Protein AF-M7ZHS2-F1 (afdb_monomer)

Structure (mmCIF, N/CA/C/O backbone):
data_AF-M7ZHS2-F1
#
_entry.id   AF-M7ZHS2-F1
#
loop_
_atom_site.group_PDB
_atom_site.id
_atom_site.type_symbol
_atom_site.label_atom_id
_atom_site.label_alt_id
_atom_site.label_comp_id
_atom_site.label_asym_id
_atom_site.label_entity_id
_atom_site.label_seq_id
_atom_site.pdbx_PDB_ins_code
_atom_site.Cartn_x
_atom_site.Cartn_y
_atom_site.Cartn_z
_atom_site.occupancy
_atom_site.B_iso_or_equiv
_atom_site.auth_seq_id
_atom_site.auth_comp_id
_atom_site.auth_asym_id
_atom_site.auth_atom_id
_atom_site.pdbx_PDB_model_num
ATOM 1 N N . MET A 1 1 ? -23.153 14.437 61.550 1.00 41.97 1 MET A N 1
ATOM 2 C CA . MET A 1 1 ? -24.072 13.870 60.539 1.00 41.97 1 MET A CA 1
ATOM 3 C C . MET A 1 1 ? -24.089 14.802 59.340 1.00 41.97 1 MET A C 1
ATOM 5 O O . MET A 1 1 ? -24.792 15.799 59.375 1.00 41.97 1 MET A O 1
ATOM 9 N N . ALA A 1 2 ? -23.262 14.530 58.331 1.00 44.75 2 ALA A N 1
ATOM 10 C CA . ALA A 1 2 ? -23.310 15.234 57.054 1.00 44.75 2 ALA A CA 1
ATOM 11 C C . ALA A 1 2 ? -24.013 14.310 56.058 1.00 44.75 2 ALA A C 1
ATOM 13 O O . ALA A 1 2 ? -23.435 13.340 55.575 1.00 44.75 2 ALA A O 1
ATOM 14 N N . LEU A 1 3 ? -25.300 14.569 55.851 1.00 58.78 3 LEU A N 1
ATOM 15 C CA . LEU A 1 3 ? -26.126 13.882 54.871 1.00 58.78 3 LEU A CA 1
ATOM 16 C C . LEU A 1 3 ? -25.888 14.545 53.513 1.00 58.78 3 LEU A C 1
ATOM 18 O O . LEU A 1 3 ? -26.498 15.565 53.206 1.00 58.78 3 LEU A O 1
ATOM 22 N N . MET A 1 4 ? -24.991 13.979 52.709 1.00 54.47 4 MET A N 1
ATOM 23 C CA . MET A 1 4 ? -24.910 14.287 51.280 1.00 54.47 4 MET A CA 1
ATOM 24 C C . MET A 1 4 ? -25.796 13.292 50.537 1.00 54.47 4 MET A C 1
ATOM 26 O O . MET A 1 4 ? -25.330 12.285 50.013 1.00 54.47 4 MET A O 1
ATOM 30 N N . TYR A 1 5 ? -27.098 13.574 50.533 1.00 53.34 5 TYR A N 1
ATOM 31 C CA . TYR A 1 5 ? -28.017 12.941 49.600 1.00 53.34 5 TYR A CA 1
ATOM 32 C C . TYR A 1 5 ? -27.801 13.550 48.217 1.00 53.34 5 TYR A C 1
ATOM 34 O O . TYR A 1 5 ? -28.136 14.709 47.975 1.00 53.34 5 TYR A O 1
ATOM 42 N N . ARG A 1 6 ? -27.294 12.737 47.295 1.00 53.75 6 ARG A N 1
ATOM 43 C CA . ARG A 1 6 ? -27.659 12.837 45.886 1.00 53.75 6 ARG A CA 1
ATOM 44 C C . ARG A 1 6 ? -28.298 11.494 45.527 1.00 53.75 6 ARG A C 1
ATOM 46 O O . ARG A 1 6 ? -27.645 10.470 45.652 1.00 53.75 6 ARG A O 1
ATOM 53 N N . GLU A 1 7 ? -29.581 11.547 45.168 1.00 49.72 7 GLU A N 1
ATOM 54 C CA . GLU A 1 7 ? -30.390 10.460 44.583 1.00 49.72 7 GLU A CA 1
ATOM 55 C C . GLU A 1 7 ? -30.805 9.294 45.507 1.00 49.72 7 GLU A C 1
ATOM 57 O O . GLU A 1 7 ? -30.263 8.201 45.477 1.00 49.72 7 GLU A O 1
ATOM 62 N N . GLY A 1 8 ? -31.847 9.531 46.310 1.00 58.28 8 GLY A N 1
ATOM 63 C CA . GLY A 1 8 ? -33.123 8.794 46.211 1.00 58.28 8 GLY A CA 1
ATOM 64 C C . GLY A 1 8 ? -33.235 7.274 46.424 1.00 58.28 8 GLY A C 1
ATOM 65 O O . GLY A 1 8 ? -34.367 6.809 46.477 1.00 58.28 8 GLY A O 1
ATOM 66 N N . GLU A 1 9 ? -32.167 6.496 46.590 1.00 58.84 9 GLU A N 1
ATOM 67 C CA . GLU A 1 9 ? -32.242 5.057 46.890 1.00 58.84 9 GLU A CA 1
ATOM 68 C C . GLU A 1 9 ? -31.211 4.697 47.964 1.00 58.84 9 GLU A C 1
ATOM 70 O O . GLU A 1 9 ? -30.005 4.791 47.746 1.00 58.84 9 GLU A O 1
ATOM 75 N N . ILE A 1 10 ? -31.666 4.256 49.143 1.00 63.38 10 ILE A N 1
ATOM 76 C CA . ILE A 1 10 ? -30.775 3.647 50.140 1.00 63.38 10 ILE A CA 1
ATOM 77 C C . ILE A 1 10 ? -30.418 2.249 49.620 1.00 63.38 10 ILE A C 1
ATOM 79 O O . ILE A 1 10 ? -31.017 1.243 49.999 1.00 63.38 10 ILE A O 1
ATOM 83 N N . LEU A 1 11 ? -29.475 2.191 48.683 1.00 66.00 11 LEU A N 1
ATOM 84 C CA . LEU A 1 11 ? -28.890 0.946 48.211 1.00 66.00 11 LEU A CA 1
ATOM 85 C C . LEU A 1 11 ? -28.063 0.345 49.344 1.00 66.00 11 LEU A C 1
ATOM 87 O O . LEU A 1 11 ? -27.180 0.987 49.912 1.00 66.00 11 LEU A O 1
ATOM 91 N N . THR A 1 12 ? -28.350 -0.910 49.677 1.00 85.50 12 THR A N 1
ATOM 92 C CA . THR A 1 12 ? -27.491 -1.683 50.573 1.00 85.50 12 THR A CA 1
ATOM 93 C C . THR A 1 12 ? -26.101 -1.784 49.944 1.00 85.50 12 THR A C 1
ATOM 95 O O . THR A 1 12 ? -25.991 -1.948 48.730 1.00 85.50 12 THR A O 1
ATOM 98 N N . ASP A 1 13 ? -25.045 -1.749 50.753 1.00 87.75 13 ASP A N 1
ATOM 99 C CA . ASP A 1 13 ? -23.647 -1.805 50.292 1.00 87.75 13 ASP A CA 1
ATOM 100 C C . ASP A 1 13 ? -23.388 -2.961 49.294 1.00 87.75 13 ASP A C 1
ATOM 102 O O . ASP A 1 13 ? -22.771 -2.797 48.243 1.00 87.75 13 ASP A O 1
ATOM 106 N N . ALA A 1 14 ? -24.018 -4.116 49.534 1.00 89.12 14 ALA A N 1
ATOM 107 C CA . ALA A 1 14 ? -23.978 -5.273 48.639 1.00 89.12 14 ALA A CA 1
ATOM 108 C C . ALA A 1 14 ? -24.590 -5.028 47.241 1.00 89.12 14 ALA A C 1
ATOM 110 O O . ALA A 1 14 ? -24.145 -5.623 46.258 1.00 89.12 14 ALA A O 1
ATOM 111 N N . ALA A 1 15 ? -25.624 -4.194 47.130 1.00 88.75 15 ALA A N 1
ATOM 112 C CA . ALA A 1 15 ? -26.253 -3.852 45.856 1.00 88.75 15 ALA A CA 1
ATOM 113 C C . ALA A 1 15 ? -25.391 -2.866 45.054 1.00 88.75 15 ALA A C 1
ATOM 115 O O . ALA A 1 15 ? -25.256 -3.022 43.839 1.00 88.75 15 ALA A O 1
ATOM 116 N N . LEU A 1 16 ? -24.738 -1.922 45.739 1.00 91.50 16 LEU A N 1
ATOM 117 C CA . LEU A 1 16 ? -23.768 -1.016 45.126 1.00 91.50 16 LEU A CA 1
ATOM 118 C C . LEU A 1 16 ? -22.559 -1.787 44.574 1.00 91.50 16 LEU A C 1
ATOM 120 O O . LEU A 1 16 ? -22.209 -1.629 43.406 1.00 91.50 16 LEU A O 1
ATOM 124 N N . LEU A 1 17 ? -21.996 -2.699 45.371 1.00 93.19 17 LEU A N 1
ATOM 125 C CA . LEU A 1 17 ? -20.907 -3.590 44.955 1.00 93.19 17 LEU A CA 1
ATOM 126 C C . LEU A 1 17 ? -21.275 -4.432 43.726 1.00 93.19 17 LEU A C 1
ATOM 128 O O . LEU A 1 17 ? -20.475 -4.567 42.800 1.00 93.19 17 LEU A O 1
ATOM 132 N N . LYS A 1 18 ? -22.497 -4.982 43.679 1.00 93.62 18 LYS A N 1
ATOM 133 C CA . LYS A 1 18 ? -22.985 -5.733 42.510 1.00 93.62 18 LYS A CA 1
ATOM 134 C C . LYS A 1 18 ? -23.070 -4.859 41.261 1.00 93.62 18 LYS A C 1
ATOM 136 O O . LYS A 1 18 ? -22.643 -5.300 40.197 1.00 93.62 18 LYS A O 1
ATOM 141 N N . ARG A 1 19 ? -23.585 -3.633 41.389 1.00 93.69 19 ARG A N 1
ATOM 142 C CA . ARG A 1 19 ? -23.680 -2.675 40.279 1.00 93.69 19 ARG A CA 1
ATOM 143 C C . ARG A 1 19 ?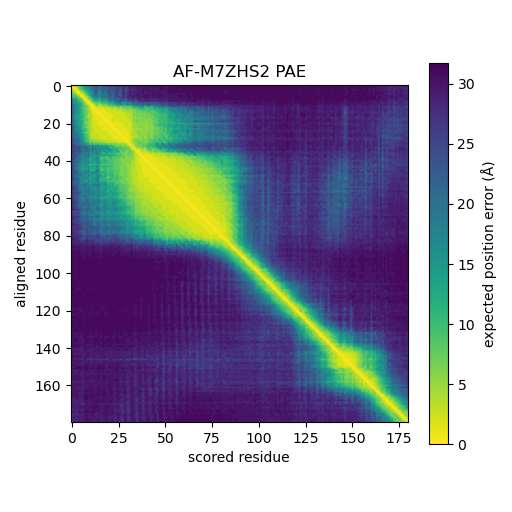 -22.301 -2.317 39.730 1.00 93.69 19 ARG A C 1
ATOM 145 O O . ARG A 1 19 ? -22.089 -2.424 38.529 1.00 93.69 19 ARG A O 1
ATOM 152 N N . GLN A 1 20 ? -21.358 -1.979 40.606 1.00 96.19 20 GLN A N 1
ATOM 153 C CA . GLN A 1 20 ? -19.987 -1.647 40.209 1.00 96.19 20 GLN A CA 1
ATOM 154 C C . GLN A 1 20 ? -19.282 -2.826 39.537 1.00 96.19 20 GLN A C 1
ATOM 156 O O . GLN A 1 20 ? -18.580 -2.649 38.547 1.00 96.19 20 GLN A O 1
ATOM 161 N N . LYS A 1 21 ? -19.489 -4.051 40.034 1.00 95.75 21 LYS A N 1
ATOM 162 C CA . LYS A 1 21 ? -18.894 -5.247 39.430 1.00 95.75 21 LYS A CA 1
ATOM 163 C C . LYS A 1 21 ? -19.383 -5.467 37.995 1.00 95.75 21 LYS A C 1
ATOM 165 O O . LYS A 1 21 ? -18.569 -5.787 37.134 1.00 95.75 21 LYS A O 1
ATOM 170 N N . LEU A 1 22 ? -20.679 -5.265 37.747 1.00 95.75 22 LEU A N 1
ATOM 171 C CA . LEU A 1 22 ? -21.261 -5.352 36.405 1.00 95.75 22 LEU A CA 1
ATOM 172 C C . LEU A 1 22 ? -20.733 -4.250 35.481 1.00 95.75 22 LEU A C 1
ATOM 174 O O . LEU A 1 22 ? -20.385 -4.530 34.340 1.00 95.75 22 LEU A O 1
ATOM 178 N N . GLU A 1 23 ? -20.613 -3.022 35.980 1.00 95.81 23 GLU A N 1
ATOM 179 C CA . GLU A 1 23 ? -20.059 -1.899 35.217 1.00 95.81 23 GLU A CA 1
ATOM 180 C C . GLU A 1 23 ? -18.592 -2.141 34.830 1.00 95.81 23 GLU A C 1
ATOM 182 O O . GLU A 1 23 ? -18.212 -1.959 33.675 1.00 95.81 23 GLU A O 1
ATOM 187 N N . ILE A 1 24 ? -17.772 -2.647 35.756 1.00 95.88 24 ILE A N 1
ATOM 188 C CA . ILE A 1 24 ? -16.378 -3.024 35.479 1.00 95.88 24 ILE A CA 1
ATOM 189 C C . ILE A 1 24 ? -16.308 -4.131 34.419 1.00 95.88 24 ILE A C 1
ATOM 191 O O . ILE A 1 24 ? -15.451 -4.087 33.536 1.00 95.88 24 ILE A O 1
ATOM 195 N N . GLU A 1 25 ? -17.185 -5.131 34.491 1.00 94.81 25 GLU A N 1
ATOM 196 C CA . GLU A 1 25 ? -17.240 -6.217 33.509 1.00 94.81 25 GLU A CA 1
ATOM 197 C C . GLU A 1 25 ? -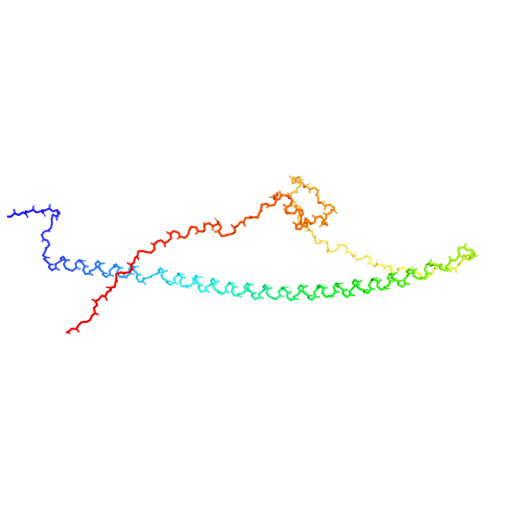17.659 -5.714 32.118 1.00 94.81 25 GLU A C 1
ATOM 199 O O . GLU A 1 25 ? -17.040 -6.075 31.115 1.00 94.81 25 GLU A O 1
ATOM 204 N N . GLU A 1 26 ? -18.643 -4.816 32.046 1.00 93.12 26 GLU A N 1
ATOM 205 C CA . GLU A 1 26 ? -19.075 -4.182 30.800 1.00 93.12 26 GLU A CA 1
ATOM 206 C C . GLU A 1 26 ? -17.960 -3.330 30.177 1.00 93.12 26 GLU A C 1
ATOM 208 O O . GLU A 1 26 ? -17.700 -3.425 28.975 1.00 93.12 26 GLU A O 1
ATOM 213 N N . LEU A 1 27 ? -17.263 -2.529 30.987 1.00 92.56 27 LEU A N 1
ATOM 214 C CA . LEU A 1 27 ? -16.141 -1.706 30.534 1.00 92.56 27 LEU A CA 1
ATOM 215 C C . LEU A 1 27 ? -14.976 -2.564 30.035 1.00 92.56 27 LEU A C 1
ATOM 217 O O . LEU A 1 27 ? -14.410 -2.268 28.984 1.00 92.56 27 LEU A O 1
ATOM 221 N N . ARG A 1 28 ? -14.660 -3.670 30.720 1.00 88.75 28 ARG A N 1
ATOM 222 C CA . ARG A 1 28 ? -13.662 -4.646 30.247 1.00 88.75 28 ARG A CA 1
ATOM 223 C C . ARG A 1 28 ? -14.059 -5.246 28.903 1.00 88.75 28 ARG A C 1
ATOM 225 O O . ARG A 1 28 ? -13.228 -5.312 28.001 1.00 88.75 28 ARG A O 1
ATOM 232 N N . LYS A 1 29 ? -15.333 -5.609 28.729 1.00 86.19 29 LYS A N 1
ATOM 233 C CA . LYS A 1 29 ? -15.852 -6.131 27.457 1.00 86.19 29 LYS A CA 1
ATOM 234 C C . LYS A 1 29 ? -15.757 -5.100 26.328 1.00 86.19 29 LYS A C 1
ATOM 236 O O . LYS A 1 29 ? -15.385 -5.457 25.213 1.00 86.19 29 LYS A O 1
ATOM 241 N N . LYS A 1 30 ? -16.058 -3.828 26.608 1.00 85.12 30 LYS A N 1
ATOM 242 C CA . LYS A 1 30 ? -15.914 -2.717 25.650 1.00 85.12 30 LYS A CA 1
ATOM 243 C C . LYS A 1 30 ? -14.455 -2.480 25.258 1.00 85.12 30 LYS A C 1
ATOM 245 O O . LYS A 1 30 ? -14.185 -2.236 24.088 1.00 85.12 30 LYS A O 1
ATOM 250 N N . LEU A 1 31 ? -13.529 -2.597 26.209 1.00 81.19 31 LEU A N 1
ATOM 251 C CA . LEU A 1 31 ? -12.097 -2.416 25.970 1.00 81.19 31 LE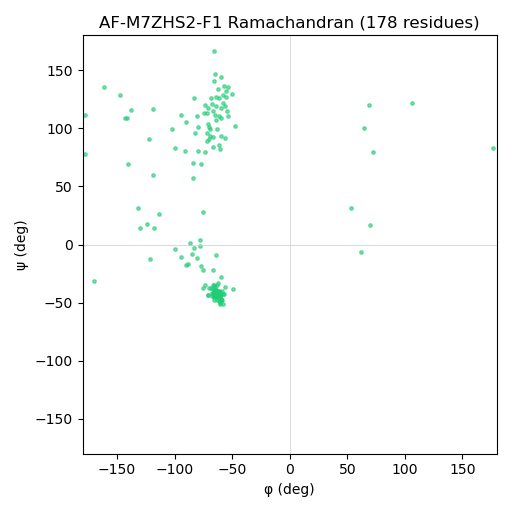U A CA 1
ATOM 252 C C . LEU A 1 31 ? -11.494 -3.558 25.137 1.00 81.19 31 LEU A C 1
ATOM 254 O O . LEU A 1 31 ? -10.641 -3.322 24.290 1.00 81.19 31 LEU A O 1
ATOM 258 N N . GLN A 1 32 ? -11.951 -4.791 25.355 1.00 76.44 32 GLN A N 1
ATOM 259 C CA . GLN A 1 32 ? -11.360 -5.986 24.748 1.00 76.44 32 GLN A CA 1
ATOM 260 C C . GLN A 1 32 ? -11.948 -6.344 23.365 1.00 76.44 32 GLN A C 1
ATOM 262 O O . GLN A 1 32 ? -11.368 -7.146 22.643 1.00 76.44 32 GLN A O 1
ATOM 267 N N . GLY A 1 33 ? -13.116 -5.808 22.992 1.00 64.44 33 GLY A N 1
ATOM 268 C CA . GLY A 1 33 ? -14.052 -6.575 22.160 1.00 64.44 33 GLY A CA 1
ATOM 269 C C . GLY A 1 33 ? -14.135 -6.333 20.650 1.00 64.44 33 GLY A C 1
ATOM 270 O O . GLY A 1 33 ? -14.940 -7.015 20.029 1.00 64.44 33 GLY A O 1
ATOM 271 N N . SER A 1 34 ? -13.438 -5.380 20.022 1.00 64.62 34 SER A N 1
ATOM 272 C CA . SER A 1 34 ? -13.619 -5.186 18.556 1.00 64.62 34 SER A CA 1
ATOM 273 C C . SER A 1 34 ? -12.628 -4.254 17.869 1.00 64.62 34 SER A C 1
ATOM 275 O O . SER A 1 34 ? -12.322 -4.442 16.695 1.00 64.62 34 SER A O 1
ATOM 277 N N . HIS A 1 35 ? -12.124 -3.239 18.570 1.00 65.31 35 HIS A N 1
ATOM 278 C CA . HIS A 1 35 ? -11.308 -2.213 17.924 1.00 65.31 35 HIS A CA 1
ATOM 279 C C . HIS A 1 35 ? -9.893 -2.702 17.563 1.00 65.31 35 HIS A C 1
ATOM 281 O O . HIS A 1 35 ? -9.380 -2.336 16.508 1.00 65.31 35 HIS A O 1
ATOM 287 N N . SER A 1 36 ? -9.298 -3.571 18.392 1.00 77.00 36 SER A N 1
ATOM 288 C CA . SER A 1 36 ? -7.940 -4.098 18.168 1.00 77.00 36 SER A CA 1
ATOM 289 C C . SER A 1 36 ? -7.859 -5.006 16.942 1.00 77.00 36 SER A C 1
ATOM 291 O O . SER A 1 36 ? -6.973 -4.840 16.115 1.00 77.00 36 SER A O 1
ATOM 293 N N . GLU A 1 37 ? -8.822 -5.913 16.765 1.00 84.31 37 GLU A N 1
ATOM 294 C CA . GLU A 1 37 ? -8.784 -6.907 15.683 1.00 84.31 37 GLU A CA 1
ATOM 295 C C . GLU A 1 37 ? -8.931 -6.270 14.293 1.00 84.31 37 GLU A C 1
ATOM 297 O O . GLU A 1 37 ? -8.210 -6.619 13.359 1.00 84.31 37 GLU A O 1
ATOM 302 N N . VAL A 1 38 ? -9.829 -5.288 14.154 1.00 87.25 38 VAL A N 1
ATOM 303 C CA . VAL A 1 38 ? -10.005 -4.548 12.894 1.00 87.25 38 VAL A CA 1
ATOM 304 C C . VAL A 1 38 ? -8.744 -3.750 12.557 1.00 87.25 38 VAL A C 1
ATOM 306 O O . VAL A 1 38 ? -8.321 -3.720 11.400 1.00 87.25 38 VAL A O 1
ATOM 309 N N . LEU A 1 39 ? -8.128 -3.124 13.563 1.00 89.44 39 LEU A N 1
ATOM 310 C CA . LEU A 1 39 ? -6.886 -2.379 13.390 1.00 89.44 39 LEU A CA 1
ATOM 311 C C . LEU A 1 39 ? -5.724 -3.309 13.007 1.00 89.44 39 LEU A C 1
ATOM 313 O O . LEU A 1 39 ? -4.994 -3.013 12.065 1.00 89.44 39 LEU A O 1
ATOM 317 N N . GLU A 1 40 ? -5.583 -4.454 13.670 1.00 92.06 40 GLU A N 1
ATOM 318 C CA . GLU A 1 40 ? -4.568 -5.465 13.353 1.00 92.06 40 GLU A CA 1
ATOM 319 C C . GLU A 1 40 ? -4.733 -6.016 11.932 1.00 92.06 40 GLU A C 1
ATOM 321 O O . GLU A 1 40 ? -3.751 -6.113 11.192 1.00 92.06 40 GLU A O 1
ATOM 326 N N . GLN A 1 41 ? -5.966 -6.304 11.501 1.00 96.25 41 GLN A N 1
ATOM 327 C CA . GLN A 1 41 ? -6.238 -6.703 10.117 1.00 96.25 41 GLN A CA 1
ATOM 328 C C . GLN A 1 41 ? -5.852 -5.614 9.114 1.00 96.25 41 GLN A C 1
ATOM 330 O O . GLN A 1 41 ? -5.284 -5.925 8.065 1.00 96.25 41 GLN A O 1
ATOM 335 N N . LEU A 1 42 ? -6.130 -4.345 9.418 1.00 96.50 42 LEU A N 1
ATOM 336 C CA . LEU A 1 42 ? -5.775 -3.230 8.543 1.00 96.50 42 LEU A CA 1
ATOM 337 C C . LEU A 1 42 ? -4.256 -3.055 8.439 1.00 96.50 42 LEU A C 1
ATOM 339 O O . LEU A 1 42 ? -3.745 -2.895 7.333 1.00 96.50 42 LEU A O 1
ATOM 343 N N . ILE A 1 43 ? -3.534 -3.172 9.556 1.00 96.94 43 ILE A N 1
ATOM 344 C CA . ILE A 1 43 ? -2.065 -3.137 9.585 1.00 96.94 43 ILE A CA 1
ATOM 345 C C . ILE A 1 43 ? -1.486 -4.286 8.752 1.00 96.94 43 ILE A C 1
ATOM 347 O O . ILE A 1 43 ? -0.602 -4.068 7.922 1.00 96.94 43 ILE A O 1
ATOM 351 N N . LEU A 1 44 ? -1.996 -5.509 8.927 1.00 98.19 44 LEU A N 1
ATOM 352 C CA . LEU A 1 44 ? -1.550 -6.675 8.160 1.00 98.19 44 LEU A CA 1
ATOM 353 C C . LEU A 1 44 ? -1.809 -6.508 6.663 1.00 98.19 44 LEU A C 1
ATOM 355 O O . LEU A 1 44 ? -0.923 -6.786 5.852 1.00 98.19 44 LEU A O 1
ATOM 359 N N . LYS A 1 45 ? -2.999 -6.028 6.294 1.00 98.38 45 LYS A N 1
ATOM 360 C CA . LYS A 1 45 ? -3.347 -5.744 4.903 1.00 98.38 45 LYS A CA 1
ATOM 361 C C . LYS A 1 45 ? -2.409 -4.694 4.314 1.00 98.38 45 LYS A C 1
ATOM 363 O O . LYS A 1 45 ? -1.818 -4.936 3.269 1.00 98.38 45 LYS A O 1
ATOM 368 N N . GLN A 1 46 ? -2.223 -3.571 5.004 1.00 98.56 46 GLN A N 1
ATOM 369 C CA . GLN A 1 46 ? -1.372 -2.483 4.532 1.00 98.56 46 GLN A CA 1
ATOM 370 C C . GLN A 1 46 ? 0.080 -2.932 4.354 1.00 98.56 46 GLN A C 1
ATOM 372 O O . GLN A 1 46 ? 0.709 -2.593 3.355 1.00 98.56 46 GLN A O 1
ATOM 377 N N . ARG A 1 47 ? 0.600 -3.754 5.272 1.00 98.56 47 ARG A N 1
ATOM 378 C CA . ARG A 1 47 ? 1.930 -4.358 5.140 1.00 98.56 47 ARG A CA 1
ATOM 379 C C . ARG A 1 47 ? 2.036 -5.249 3.901 1.00 98.56 47 ARG A C 1
ATOM 381 O O . ARG A 1 47 ? 3.052 -5.208 3.213 1.00 98.56 47 ARG A O 1
ATOM 388 N N . ASN A 1 48 ? 1.016 -6.059 3.623 1.00 98.69 48 ASN A N 1
ATOM 389 C CA . ASN A 1 48 ? 0.998 -6.922 2.443 1.00 98.69 48 ASN A CA 1
ATOM 390 C C . ASN A 1 48 ? 0.954 -6.100 1.150 1.00 98.69 48 ASN A C 1
ATOM 392 O O . ASN A 1 48 ? 1.758 -6.336 0.252 1.00 98.69 48 ASN A O 1
ATOM 396 N N . ASP A 1 49 ? 0.064 -5.109 1.094 1.00 98.69 49 ASP A N 1
ATOM 397 C CA . ASP A 1 49 ? -0.099 -4.223 -0.058 1.00 98.69 49 ASP A CA 1
ATOM 398 C C . ASP A 1 49 ? 1.204 -3.458 -0.347 1.00 98.69 49 ASP A C 1
ATOM 400 O O . ASP A 1 49 ? 1.651 -3.407 -1.494 1.00 98.69 49 ASP A O 1
ATOM 404 N N . MET A 1 50 ? 1.866 -2.948 0.698 1.00 98.50 50 MET A N 1
ATOM 405 C CA . MET A 1 50 ? 3.167 -2.284 0.596 1.00 98.50 50 MET A CA 1
ATOM 406 C C . MET A 1 50 ? 4.231 -3.228 0.034 1.00 98.50 50 MET A C 1
ATOM 408 O O . MET A 1 50 ? 4.857 -2.904 -0.973 1.00 98.50 50 MET A O 1
ATOM 412 N N . HIS A 1 51 ? 4.367 -4.426 0.604 1.00 98.69 51 HIS A N 1
ATOM 413 C CA . HIS A 1 51 ? 5.330 -5.414 0.124 1.00 98.69 51 HIS A CA 1
ATOM 414 C C . HIS A 1 51 ? 5.092 -5.798 -1.346 1.00 98.69 51 HIS A C 1
ATOM 416 O O . HIS A 1 51 ? 6.032 -5.905 -2.130 1.00 98.69 51 HIS A O 1
ATOM 422 N N . LYS A 1 52 ? 3.827 -5.946 -1.755 1.00 98.69 52 LYS A N 1
ATOM 423 C CA . LYS A 1 52 ? 3.459 -6.186 -3.156 1.00 98.69 52 LYS A CA 1
ATOM 424 C C . LYS A 1 52 ? 3.891 -5.040 -4.066 1.00 98.69 52 LYS A C 1
ATOM 426 O O . LYS A 1 52 ? 4.431 -5.290 -5.139 1.00 98.69 52 LYS A O 1
ATOM 431 N N . SER A 1 53 ? 3.658 -3.799 -3.643 1.00 98.44 53 SER A N 1
ATOM 432 C CA . SER A 1 53 ? 4.033 -2.621 -4.427 1.00 98.44 53 SER A CA 1
ATOM 433 C C . SER A 1 53 ? 5.549 -2.464 -4.570 1.00 98.44 53 SER A C 1
ATOM 435 O O . SER A 1 53 ? 6.018 -2.079 -5.637 1.00 98.44 53 SER A O 1
ATOM 437 N N . GLU A 1 54 ? 6.323 -2.824 -3.542 1.00 98.38 54 GLU A N 1
ATOM 438 C CA . GLU A 1 54 ? 7.789 -2.822 -3.595 1.00 98.38 54 GLU A CA 1
ATOM 439 C C . GLU A 1 54 ? 8.316 -3.831 -4.619 1.00 98.38 54 GLU A C 1
ATOM 441 O O . GLU A 1 54 ? 9.170 -3.485 -5.434 1.00 98.38 54 GLU A O 1
ATOM 446 N N . LEU A 1 55 ? 7.760 -5.047 -4.632 1.00 98.62 55 LEU A N 1
ATOM 447 C CA . LEU A 1 55 ? 8.134 -6.082 -5.599 1.00 98.62 55 LEU A CA 1
ATOM 448 C C . LEU A 1 55 ? 7.811 -5.676 -7.043 1.00 98.62 55 LEU A C 1
ATOM 450 O O . LEU A 1 55 ? 8.627 -5.884 -7.939 1.00 98.62 55 LEU A O 1
ATOM 454 N N . GLU A 1 56 ? 6.640 -5.080 -7.281 1.00 98.62 56 GLU A N 1
ATOM 455 C CA . GLU A 1 56 ? 6.271 -4.568 -8.608 1.00 98.62 56 GLU A CA 1
ATOM 456 C C . GLU A 1 56 ? 7.182 -3.412 -9.044 1.00 98.62 56 GLU A C 1
ATOM 458 O O . GLU A 1 56 ? 7.595 -3.355 -10.201 1.00 98.62 56 GLU A O 1
ATOM 463 N N . ARG A 1 57 ? 7.571 -2.524 -8.119 1.00 98.56 57 ARG A N 1
ATOM 464 C CA . ARG A 1 57 ? 8.535 -1.450 -8.399 1.00 98.56 57 ARG A CA 1
ATOM 465 C C . ARG A 1 57 ? 9.884 -2.015 -8.848 1.00 98.56 57 ARG A C 1
ATOM 467 O O . ARG A 1 57 ? 10.435 -1.535 -9.836 1.00 98.56 57 ARG A O 1
ATOM 474 N N . ASP A 1 58 ? 10.412 -3.018 -8.149 1.00 98.44 58 ASP A N 1
ATOM 475 C CA . ASP A 1 58 ? 11.692 -3.645 -8.506 1.00 98.44 58 ASP A CA 1
ATOM 476 C C . ASP A 1 58 ? 11.614 -4.392 -9.841 1.00 98.44 58 ASP A C 1
ATOM 478 O O . ASP A 1 58 ? 12.531 -4.306 -10.660 1.00 98.44 58 ASP A O 1
ATOM 482 N N . ARG A 1 59 ? 10.493 -5.067 -10.111 1.00 98.62 59 ARG A N 1
ATOM 483 C CA . ARG A 1 59 ? 10.228 -5.690 -11.411 1.00 98.62 59 ARG A CA 1
ATOM 484 C C . ARG A 1 59 ? 10.263 -4.667 -12.548 1.00 98.62 59 ARG A C 1
ATOM 486 O O . ARG A 1 59 ? 10.967 -4.884 -13.530 1.00 98.62 59 ARG A O 1
ATOM 493 N N . LEU A 1 60 ? 9.524 -3.565 -12.415 1.00 98.56 60 LEU A N 1
ATOM 494 C CA . LEU A 1 60 ? 9.470 -2.510 -13.432 1.00 98.56 60 LEU A CA 1
ATOM 495 C C . LEU A 1 60 ? 10.833 -1.837 -13.633 1.00 98.56 60 LEU A C 1
ATOM 497 O O . LEU A 1 60 ? 11.179 -1.481 -14.755 1.00 98.56 60 LEU A O 1
ATOM 501 N N . ALA A 1 61 ? 11.626 -1.686 -12.569 1.00 98.38 61 ALA A N 1
ATOM 502 C CA . ALA A 1 61 ? 12.976 -1.139 -12.669 1.00 98.38 61 ALA A CA 1
ATOM 503 C C . ALA A 1 61 ? 13.896 -2.019 -13.532 1.00 98.38 61 ALA A C 1
ATOM 505 O O . ALA A 1 61 ? 14.659 -1.491 -14.338 1.00 98.38 61 ALA A O 1
ATOM 506 N N . MET A 1 62 ? 13.799 -3.347 -13.400 1.00 97.56 62 MET A N 1
ATOM 507 C CA . MET A 1 62 ? 14.547 -4.273 -14.256 1.00 97.56 62 MET A CA 1
ATOM 508 C C . MET A 1 62 ? 14.088 -4.200 -15.716 1.00 97.56 62 MET A C 1
ATOM 510 O O . MET A 1 62 ? 14.927 -4.102 -16.606 1.00 97.56 62 MET A O 1
ATOM 514 N N . GLU A 1 63 ? 12.778 -4.185 -15.966 1.00 98.12 63 GLU A N 1
ATOM 515 C CA . GLU A 1 63 ? 12.220 -4.095 -17.324 1.00 98.12 63 GLU A CA 1
ATOM 516 C C . GLU A 1 63 ? 12.643 -2.795 -18.034 1.00 98.12 63 GLU A C 1
ATOM 518 O O . GLU A 1 63 ? 13.049 -2.819 -19.195 1.00 98.12 63 GLU A O 1
ATOM 523 N N . LEU A 1 64 ? 12.650 -1.670 -17.311 1.00 98.31 64 LEU A N 1
ATOM 524 C CA . LEU A 1 64 ? 13.121 -0.383 -17.826 1.00 98.31 64 LEU A CA 1
ATOM 525 C C . LEU A 1 64 ? 14.616 -0.410 -18.190 1.00 98.31 64 LEU A C 1
ATOM 527 O O . LEU A 1 64 ? 15.019 0.167 -19.198 1.00 98.31 64 LEU A O 1
ATOM 531 N N . GLU A 1 65 ? 15.455 -1.048 -17.371 1.00 97.88 65 GLU A N 1
ATOM 532 C CA . GLU A 1 65 ? 16.892 -1.183 -17.642 1.00 97.88 65 GLU A CA 1
ATOM 533 C C . GLU A 1 65 ? 17.151 -2.059 -18.877 1.00 97.88 65 GLU A C 1
ATOM 535 O O . GLU A 1 65 ? 17.995 -1.733 -19.714 1.00 97.88 65 GLU A O 1
ATOM 540 N N . GLU A 1 66 ? 16.393 -3.143 -19.043 1.00 97.69 66 GLU A N 1
ATOM 541 C CA . GLU A 1 66 ? 16.453 -3.976 -20.245 1.00 97.69 66 GLU A CA 1
ATOM 542 C C . GLU A 1 66 ? 16.025 -3.198 -21.497 1.00 97.69 66 GLU A C 1
ATOM 544 O O . GLU A 1 66 ? 16.721 -3.241 -22.515 1.00 97.69 66 GLU A O 1
ATOM 549 N N . GLU A 1 67 ? 14.935 -2.428 -21.422 1.00 97.12 67 GLU A N 1
ATOM 550 C CA . GLU A 1 67 ? 14.477 -1.577 -22.525 1.00 97.12 67 GLU A CA 1
ATOM 551 C C . GLU A 1 67 ? 15.518 -0.507 -22.888 1.00 97.12 67 GLU A C 1
ATOM 553 O O . GLU A 1 67 ? 15.808 -0.298 -24.071 1.00 97.12 67 GLU A O 1
ATOM 558 N N . ARG A 1 68 ? 16.145 0.127 -21.888 1.00 98.12 68 ARG A N 1
ATOM 559 C CA . ARG A 1 68 ? 17.244 1.085 -22.094 1.00 98.12 68 ARG A CA 1
ATOM 560 C C . ARG A 1 68 ? 18.422 0.443 -22.813 1.00 98.12 68 ARG A C 1
ATOM 562 O O . ARG A 1 68 ? 18.873 0.987 -23.818 1.00 98.12 68 ARG A O 1
ATOM 569 N N . ARG A 1 69 ? 18.860 -0.742 -22.382 1.00 98.00 69 ARG A N 1
ATOM 570 C CA . ARG A 1 69 ? 19.941 -1.482 -23.052 1.00 98.00 69 ARG A CA 1
ATOM 571 C C . ARG A 1 69 ? 19.600 -1.821 -24.495 1.00 98.00 69 ARG A C 1
ATOM 573 O O . ARG A 1 69 ? 20.431 -1.639 -25.383 1.00 98.00 69 ARG A O 1
ATOM 580 N N . LEU A 1 70 ? 18.381 -2.289 -24.758 1.00 97.81 70 LEU A N 1
ATOM 581 C CA . LEU A 1 70 ? 17.931 -2.573 -26.121 1.00 97.81 70 LEU A CA 1
ATOM 582 C C . LEU A 1 70 ? 17.959 -1.309 -26.982 1.00 97.81 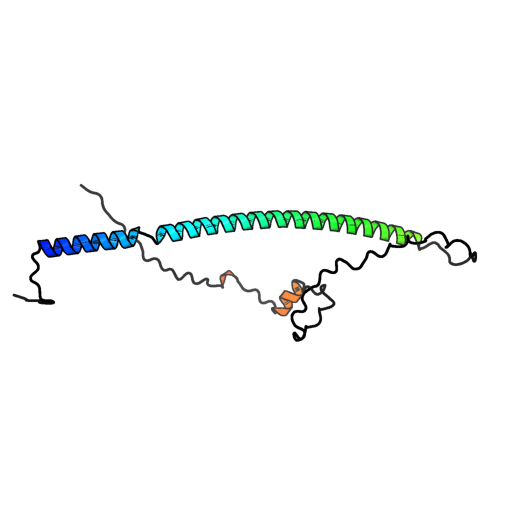70 LEU A C 1
ATOM 584 O O . LEU A 1 70 ? 18.485 -1.339 -28.097 1.00 97.81 70 LEU A O 1
ATOM 588 N N . ARG A 1 71 ? 17.464 -0.189 -26.453 1.00 96.44 71 ARG A N 1
ATOM 589 C CA . ARG A 1 71 ? 17.492 1.103 -27.136 1.00 96.44 71 ARG A CA 1
ATOM 590 C C . ARG A 1 71 ? 18.916 1.554 -27.451 1.00 96.44 71 ARG A C 1
ATOM 592 O O . ARG A 1 71 ? 19.187 1.880 -28.602 1.00 96.44 71 ARG A O 1
ATOM 599 N N . GLU A 1 72 ? 19.827 1.489 -26.486 1.00 97.31 72 GLU A N 1
ATOM 600 C CA . GLU A 1 72 ? 21.245 1.808 -26.687 1.00 97.31 72 GLU A CA 1
ATOM 601 C C . GLU A 1 72 ? 21.875 0.932 -27.778 1.00 97.31 72 GLU A C 1
ATOM 603 O O . GLU A 1 72 ? 22.579 1.438 -28.651 1.00 97.31 72 GLU A O 1
ATOM 608 N N . THR A 1 73 ? 21.579 -0.375 -27.803 1.00 96.50 73 THR A N 1
ATOM 609 C CA . THR A 1 73 ? 22.115 -1.264 -28.849 1.00 9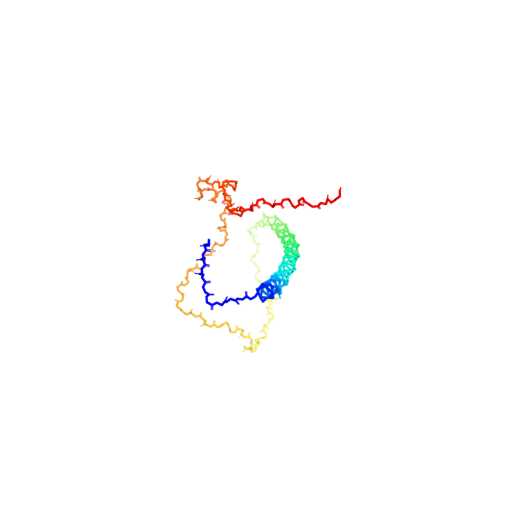6.50 73 THR A CA 1
ATOM 610 C C . THR A 1 73 ? 21.597 -0.920 -30.248 1.00 96.50 73 THR A C 1
ATOM 612 O O . THR A 1 73 ? 22.342 -1.015 -31.229 1.00 96.50 73 THR A O 1
ATOM 615 N N . LEU A 1 74 ? 20.330 -0.512 -30.362 1.00 96.44 74 LEU A N 1
ATOM 616 C CA . LEU A 1 74 ? 19.738 -0.082 -31.627 1.00 96.44 74 LEU A CA 1
ATOM 617 C C . LEU A 1 74 ? 20.308 1.265 -32.073 1.00 96.44 74 LEU A C 1
ATOM 619 O O . LEU A 1 74 ? 20.659 1.416 -33.243 1.00 96.44 74 LEU A O 1
ATOM 623 N N . GLU A 1 75 ? 20.442 2.219 -31.154 1.00 95.19 75 GLU A N 1
ATOM 624 C CA . GLU A 1 75 ? 21.039 3.529 -31.416 1.00 95.19 75 GLU A CA 1
ATOM 625 C C . GLU A 1 75 ? 22.504 3.394 -31.849 1.00 95.19 75 GLU A C 1
ATOM 627 O O . GLU A 1 75 ? 22.895 3.999 -32.848 1.00 95.19 75 GLU A O 1
ATOM 632 N N . HIS A 1 76 ? 23.287 2.529 -31.195 1.00 95.31 76 HIS A N 1
ATOM 633 C CA . HIS A 1 76 ? 24.660 2.220 -31.600 1.00 95.31 76 HIS A CA 1
ATOM 634 C C . HIS A 1 76 ? 24.720 1.670 -33.031 1.00 95.31 76 HIS A C 1
ATOM 636 O O . HIS A 1 76 ? 25.498 2.151 -33.853 1.00 95.31 76 HIS A O 1
ATOM 642 N N . ARG A 1 77 ? 23.866 0.693 -33.366 1.00 94.56 77 ARG A N 1
ATOM 643 C CA . ARG A 1 77 ? 23.811 0.107 -34.716 1.00 94.56 77 ARG A CA 1
ATOM 644 C C . ARG A 1 77 ? 23.414 1.136 -35.776 1.00 94.56 77 ARG A C 1
ATOM 646 O O . ARG A 1 77 ? 23.982 1.155 -36.865 1.00 94.56 77 ARG A O 1
ATOM 653 N N . LEU A 1 78 ? 22.452 2.001 -35.461 1.00 94.56 78 LEU A N 1
ATOM 654 C CA . LEU A 1 78 ? 22.038 3.092 -36.343 1.00 94.56 78 LEU A CA 1
ATOM 655 C C . LEU A 1 78 ? 23.163 4.115 -36.543 1.00 94.56 78 LEU A C 1
ATOM 657 O O . LEU A 1 78 ? 23.355 4.597 -37.659 1.00 94.56 78 LEU A O 1
ATOM 661 N N . ALA A 1 79 ? 23.908 4.450 -35.489 1.00 93.12 79 ALA A N 1
ATOM 662 C CA . ALA A 1 79 ? 25.045 5.361 -35.568 1.00 93.12 79 ALA A CA 1
ATOM 663 C C . ALA A 1 79 ? 26.183 4.785 -36.426 1.00 93.12 79 ALA A C 1
ATOM 665 O O . ALA A 1 79 ? 26.708 5.486 -37.290 1.00 93.12 79 ALA A O 1
ATOM 666 N N . GLU A 1 80 ? 26.512 3.503 -36.254 1.00 90.94 80 GLU A N 1
ATOM 667 C CA . GLU A 1 80 ? 27.508 2.788 -37.062 1.00 90.94 80 GLU A CA 1
ATOM 668 C C . GLU A 1 80 ? 27.120 2.751 -38.549 1.00 90.94 80 GLU A C 1
ATOM 670 O O . GLU A 1 80 ? 27.946 3.035 -39.423 1.00 90.94 80 GLU A O 1
ATOM 675 N N . GLN A 1 81 ? 25.844 2.485 -38.851 1.00 89.12 81 GLN A N 1
ATOM 676 C CA . GLN A 1 81 ? 25.336 2.512 -40.222 1.00 89.12 81 GLN A CA 1
ATOM 677 C C . GLN A 1 81 ? 25.436 3.916 -40.835 1.00 89.12 81 GLN A C 1
ATOM 679 O O . GLN A 1 81 ? 25.889 4.054 -41.970 1.00 89.12 81 GLN A O 1
ATOM 684 N N . LYS A 1 82 ? 25.061 4.963 -40.088 1.00 85.38 82 LYS A N 1
ATOM 685 C CA . LYS A 1 82 ? 25.185 6.359 -40.540 1.00 85.38 82 LYS A CA 1
ATOM 686 C C . LYS A 1 82 ? 26.640 6.747 -40.805 1.00 85.38 82 LYS A C 1
ATOM 688 O O . LYS A 1 82 ? 26.921 7.355 -41.832 1.00 85.38 82 LYS A O 1
ATOM 693 N N . MET A 1 83 ? 27.566 6.372 -39.921 1.00 79.31 83 MET A N 1
ATOM 694 C CA . MET A 1 83 ? 28.999 6.628 -40.112 1.00 79.31 83 MET A CA 1
ATOM 695 C C . MET A 1 83 ? 29.534 5.920 -41.366 1.00 79.31 83 MET A C 1
ATOM 697 O O . MET A 1 83 ? 30.274 6.514 -42.146 1.00 79.31 83 MET A O 1
ATOM 701 N N . SER A 1 84 ? 29.100 4.679 -41.598 1.00 74.62 84 SER A N 1
ATOM 702 C CA . SER A 1 84 ? 29.454 3.912 -42.796 1.00 74.62 84 SER A CA 1
ATOM 703 C C . SER A 1 84 ? 28.864 4.517 -44.077 1.00 74.62 84 SER A C 1
ATOM 705 O O . SER A 1 84 ? 29.509 4.484 -45.119 1.00 74.62 84 SER A O 1
ATOM 707 N N . GLN A 1 85 ? 27.663 5.099 -44.025 1.00 68.38 85 GLN A N 1
ATOM 708 C CA . GLN A 1 85 ? 27.032 5.758 -45.173 1.00 68.38 85 GLN A CA 1
ATOM 709 C C . GLN A 1 85 ? 27.728 7.078 -45.542 1.00 68.38 85 GLN A C 1
ATOM 711 O O . GLN A 1 85 ? 28.038 7.287 -46.711 1.00 68.38 85 GLN A O 1
ATOM 716 N N . ASN A 1 86 ? 28.085 7.904 -44.553 1.00 58.84 86 ASN A N 1
ATOM 717 C CA . ASN A 1 86 ? 28.787 9.176 -44.779 1.00 58.84 86 ASN A CA 1
ATOM 718 C C . ASN A 1 86 ? 30.146 9.008 -45.487 1.00 58.84 86 ASN A C 1
ATOM 720 O O . ASN A 1 86 ? 30.590 9.913 -46.190 1.00 58.84 86 ASN A O 1
ATOM 724 N N . HIS A 1 87 ? 30.809 7.857 -45.330 1.00 58.69 87 HIS A N 1
ATOM 725 C CA . HIS A 1 87 ? 32.053 7.558 -46.045 1.00 58.69 87 HIS A CA 1
ATOM 726 C C . HIS A 1 87 ? 31.853 7.196 -47.525 1.00 58.69 87 HIS A C 1
ATOM 728 O O . HIS A 1 87 ? 32.789 7.353 -48.303 1.00 58.69 87 HIS A O 1
ATOM 734 N N . ASN A 1 88 ? 30.659 6.751 -47.928 1.00 55.69 88 ASN A N 1
ATOM 735 C CA . ASN A 1 88 ? 30.364 6.369 -49.313 1.00 55.69 88 ASN A CA 1
ATOM 736 C C . ASN A 1 88 ? 29.840 7.539 -50.168 1.00 55.69 88 ASN A C 1
ATOM 738 O O . ASN A 1 88 ? 29.911 7.474 -51.391 1.00 55.69 88 ASN A O 1
ATOM 742 N N . ASP A 1 89 ? 29.375 8.626 -49.545 1.00 51.78 89 ASP A N 1
ATOM 743 C CA . ASP A 1 89 ? 28.819 9.793 -50.248 1.00 51.78 89 ASP A CA 1
ATOM 744 C C . ASP A 1 89 ? 29.884 10.833 -50.670 1.00 51.78 89 ASP A C 1
ATOM 746 O O . ASP A 1 89 ? 29.546 11.863 -51.250 1.00 51.78 89 ASP A O 1
ATOM 750 N N . THR A 1 90 ? 31.178 10.589 -50.408 1.00 51.44 90 THR A N 1
ATOM 751 C CA . THR A 1 90 ? 32.264 11.545 -50.736 1.00 51.44 90 THR A CA 1
ATOM 752 C C . THR A 1 90 ? 32.948 11.285 -52.092 1.00 51.44 90 THR A C 1
ATOM 754 O O . THR A 1 90 ? 33.646 12.169 -52.574 1.00 51.44 90 THR A O 1
ATOM 757 N N . ASP A 1 91 ? 32.700 10.155 -52.771 1.00 51.75 91 ASP A N 1
ATOM 758 C CA . ASP A 1 91 ? 33.425 9.789 -54.011 1.00 51.75 91 ASP A CA 1
ATOM 759 C C . ASP A 1 91 ? 32.548 9.515 -55.248 1.00 51.75 91 ASP A C 1
ATOM 761 O O . ASP A 1 91 ? 33.021 8.964 -56.242 1.00 51.75 91 ASP A O 1
ATOM 765 N N . ILE A 1 92 ? 31.284 9.947 -55.267 1.00 50.94 92 ILE A N 1
ATOM 766 C CA . ILE A 1 92 ? 30.479 9.898 -56.499 1.00 50.94 92 ILE A CA 1
ATOM 767 C C . ILE A 1 92 ? 30.469 11.287 -57.136 1.00 50.94 92 ILE A C 1
ATOM 769 O O . ILE A 1 92 ? 29.562 12.096 -56.945 1.00 50.94 92 ILE A O 1
ATOM 773 N N . SER A 1 93 ? 31.538 11.563 -57.889 1.00 41.69 93 SER A N 1
ATOM 774 C CA . SER A 1 93 ? 31.603 12.678 -58.831 1.00 41.69 93 SER A CA 1
ATOM 775 C C . SER A 1 93 ? 30.416 12.583 -59.793 1.00 41.69 93 SER A C 1
ATOM 777 O O . SER A 1 93 ? 30.271 11.623 -60.547 1.00 41.69 93 SER A O 1
ATOM 779 N N . VAL A 1 94 ? 29.536 13.577 -59.700 1.00 49.19 94 VAL A N 1
ATOM 780 C CA . VAL A 1 94 ? 28.376 13.793 -60.563 1.00 49.19 94 VAL A CA 1
ATOM 781 C C . VAL A 1 94 ? 28.870 14.135 -61.967 1.00 49.19 94 VAL A C 1
ATOM 783 O O . VAL A 1 94 ? 28.974 15.308 -62.278 1.00 49.19 94 VAL A O 1
ATOM 786 N N . GLU A 1 95 ? 29.187 13.147 -62.802 1.00 48.91 95 GLU A N 1
ATOM 787 C CA . GLU A 1 95 ? 29.080 13.212 -64.269 1.00 48.91 95 GLU A CA 1
ATOM 788 C C . GLU A 1 95 ? 29.077 11.788 -64.855 1.00 48.91 95 GLU A C 1
ATOM 790 O O . GLU A 1 95 ? 29.898 10.959 -64.479 1.00 48.91 95 GLU A O 1
ATOM 795 N N . GLN A 1 96 ? 28.170 11.543 -65.814 1.00 49.28 96 GLN A N 1
ATOM 796 C CA . GLN A 1 96 ? 27.837 10.252 -66.451 1.00 49.28 96 GLN A CA 1
ATOM 797 C C . GLN A 1 96 ? 27.130 9.270 -65.496 1.00 49.28 96 GLN A C 1
ATOM 799 O O . GLN A 1 96 ? 27.641 8.906 -64.455 1.00 49.28 96 GLN A O 1
ATOM 804 N N . PHE A 1 97 ? 25.912 8.796 -65.744 1.00 35.03 97 PHE A N 1
ATOM 805 C CA . PHE A 1 97 ? 25.377 8.300 -67.001 1.00 35.03 97 PHE A CA 1
ATOM 806 C C . PHE A 1 97 ? 23.880 8.605 -67.093 1.00 35.03 97 PHE A C 1
ATOM 808 O O . PHE A 1 97 ? 23.093 8.255 -66.215 1.00 35.03 97 PHE A O 1
ATOM 815 N N . ALA A 1 98 ? 23.481 9.218 -68.203 1.00 49.88 98 ALA A N 1
ATOM 816 C CA . ALA A 1 98 ? 22.139 9.039 -68.716 1.00 49.88 98 ALA A CA 1
ATOM 817 C C . ALA A 1 98 ? 22.043 7.600 -69.242 1.00 49.88 98 ALA A C 1
ATOM 819 O O . ALA A 1 98 ? 22.526 7.324 -70.336 1.00 49.88 98 ALA A O 1
ATOM 820 N N . ASP A 1 99 ? 21.440 6.693 -68.478 1.00 35.94 99 ASP A N 1
ATOM 821 C CA . ASP A 1 99 ? 20.808 5.520 -69.074 1.00 35.94 99 ASP A CA 1
ATOM 822 C C . ASP A 1 99 ? 19.528 5.160 -68.317 1.00 35.94 99 ASP A C 1
ATOM 824 O O . ASP A 1 99 ? 19.518 4.751 -67.156 1.00 35.94 99 ASP A O 1
ATOM 828 N N . SER A 1 100 ? 18.413 5.418 -68.991 1.00 50.47 100 SER A N 1
ATOM 829 C CA . SER A 1 100 ? 17.072 5.072 -68.551 1.00 50.47 100 SER A CA 1
ATOM 830 C C . SER A 1 100 ? 16.828 3.601 -68.858 1.00 50.47 100 SER A C 1
ATOM 832 O O . SER A 1 100 ? 16.503 3.294 -69.997 1.00 50.47 100 SER A O 1
ATOM 834 N N . SER A 1 101 ? 16.931 2.696 -67.879 1.00 53.78 101 SER A N 1
ATOM 835 C CA . SER A 1 101 ? 16.174 1.425 -67.878 1.00 53.78 101 SER A CA 1
ATOM 836 C C . SER A 1 101 ? 16.514 0.504 -66.695 1.00 53.78 101 SER A C 1
ATOM 838 O O . SER A 1 101 ? 17.268 -0.444 -66.853 1.00 53.78 101 SER A O 1
ATOM 840 N N . GLN A 1 102 ? 15.909 0.714 -65.516 1.00 51.25 102 GLN A N 1
ATOM 841 C CA . GLN A 1 102 ? 15.566 -0.377 -64.573 1.00 51.25 102 GLN A CA 1
ATOM 842 C C . GLN A 1 102 ? 14.831 0.164 -63.334 1.00 51.25 102 GLN A C 1
ATOM 844 O O . GLN A 1 102 ? 15.396 0.313 -62.258 1.00 51.25 102 GLN A O 1
ATOM 849 N N . LEU A 1 103 ? 13.538 0.463 -63.469 1.00 47.69 103 LEU A N 1
ATOM 850 C CA . LEU A 1 103 ? 12.659 0.742 -62.321 1.00 47.69 103 LEU A CA 1
ATOM 851 C C . LEU A 1 103 ? 11.336 -0.041 -62.398 1.00 47.69 103 LEU A C 1
ATOM 853 O O . LEU A 1 103 ? 10.312 0.416 -61.907 1.00 47.69 103 LEU A O 1
ATOM 857 N N . ASP A 1 104 ? 11.350 -1.238 -62.996 1.00 48.75 104 ASP A N 1
ATOM 858 C CA . ASP A 1 104 ? 10.137 -2.061 -63.180 1.00 48.75 104 ASP A CA 1
ATOM 859 C C . ASP A 1 104 ? 10.128 -3.375 -62.370 1.00 48.75 104 ASP A C 1
ATOM 861 O O . ASP A 1 104 ? 9.493 -4.352 -62.752 1.00 48.75 104 ASP A O 1
ATOM 865 N N . VAL A 1 105 ? 10.847 -3.446 -61.238 1.00 56.38 105 VAL A N 1
ATOM 866 C CA . VAL A 1 105 ? 10.905 -4.681 -60.412 1.00 56.38 105 VAL A CA 1
ATOM 867 C C . VAL A 1 105 ? 10.633 -4.439 -58.921 1.00 56.38 105 VAL A C 1
ATOM 869 O O . VAL A 1 105 ? 10.821 -5.327 -58.103 1.00 56.38 105 VAL A O 1
ATOM 872 N N . LEU A 1 106 ? 10.100 -3.279 -58.529 1.00 52.38 106 LEU A N 1
ATOM 873 C CA . LEU A 1 106 ? 9.624 -3.058 -57.154 1.00 52.38 106 LEU A CA 1
ATOM 874 C C . LEU A 1 106 ? 8.125 -2.743 -57.142 1.00 52.38 106 LEU A C 1
ATOM 876 O O . LEU A 1 106 ? 7.689 -1.691 -56.683 1.00 52.38 106 LEU A O 1
ATOM 880 N N . LYS A 1 107 ? 7.318 -3.682 -57.649 1.00 59.84 107 LYS A N 1
ATOM 881 C CA . LYS A 1 107 ? 5.879 -3.701 -57.363 1.00 59.84 107 LYS A CA 1
ATOM 882 C C . LYS A 1 107 ? 5.673 -4.132 -55.915 1.00 59.84 107 LYS A C 1
ATOM 884 O O . LYS A 1 107 ? 5.949 -5.274 -55.553 1.00 59.84 107 LYS A O 1
ATOM 889 N N . THR A 1 108 ? 5.172 -3.214 -55.095 1.00 54.91 108 THR A N 1
ATOM 890 C CA . THR A 1 108 ? 4.588 -3.526 -53.788 1.00 54.91 108 THR A CA 1
ATOM 891 C C . THR A 1 108 ? 3.479 -4.565 -53.997 1.00 54.91 108 THR A C 1
ATOM 893 O O . THR A 1 108 ? 2.619 -4.338 -54.848 1.00 54.91 108 THR A O 1
ATOM 896 N N . PRO A 1 109 ? 3.469 -5.707 -53.289 1.00 54.03 109 PRO A N 1
ATOM 897 C CA . PRO A 1 109 ? 2.362 -6.647 -53.391 1.00 54.03 109 PRO A CA 1
ATOM 898 C C . PRO A 1 109 ? 1.077 -5.957 -52.937 1.00 54.03 109 PRO A C 1
ATOM 900 O O . PRO A 1 109 ? 1.031 -5.399 -51.839 1.00 54.03 109 PRO A O 1
ATOM 903 N N . ASP A 1 110 ? 0.052 -5.989 -53.785 1.00 51.59 110 ASP A N 1
ATOM 904 C CA . ASP A 1 110 ? -1.254 -5.406 -53.505 1.00 51.59 110 ASP A CA 1
ATOM 905 C C . ASP A 1 110 ? -1.791 -5.941 -52.171 1.00 51.59 110 ASP A C 1
ATOM 907 O O . ASP A 1 110 ? -2.149 -7.117 -52.035 1.00 51.59 110 ASP A O 1
ATOM 911 N N . SER A 1 111 ? -1.842 -5.060 -51.170 1.00 59.22 111 SER A N 1
ATOM 912 C CA . SER A 1 111 ? -2.541 -5.320 -49.918 1.00 59.22 111 SER A CA 1
ATOM 913 C C . SER A 1 111 ? -4.002 -5.580 -50.262 1.00 59.22 111 SER A C 1
ATOM 915 O O . SER A 1 111 ? -4.732 -4.681 -50.689 1.00 59.22 111 SER A O 1
ATOM 917 N N . LYS A 1 112 ? -4.435 -6.836 -50.135 1.00 62.59 112 LYS A N 1
ATOM 918 C CA . LYS A 1 112 ? -5.846 -7.170 -50.290 1.00 62.59 112 LYS A CA 1
ATOM 919 C C . LYS A 1 112 ? -6.609 -6.411 -49.213 1.00 62.59 112 LYS A C 1
ATOM 921 O O . LYS A 1 112 ? -6.486 -6.727 -48.034 1.00 62.59 112 LYS A O 1
ATOM 926 N N . ARG A 1 113 ? -7.393 -5.421 -49.648 1.00 61.28 113 ARG A N 1
ATOM 927 C CA . ARG A 1 113 ? -8.370 -4.685 -48.844 1.00 61.28 113 ARG A CA 1
ATOM 928 C C . ARG A 1 113 ? -9.207 -5.685 -48.050 1.00 61.28 113 ARG A C 1
ATOM 930 O O . ARG A 1 113 ? -10.103 -6.326 -48.599 1.00 61.28 113 ARG A O 1
ATOM 937 N N . THR A 1 114 ? -8.894 -5.837 -46.772 1.00 56.84 114 THR A N 1
ATOM 938 C CA . THR A 1 114 ? -9.7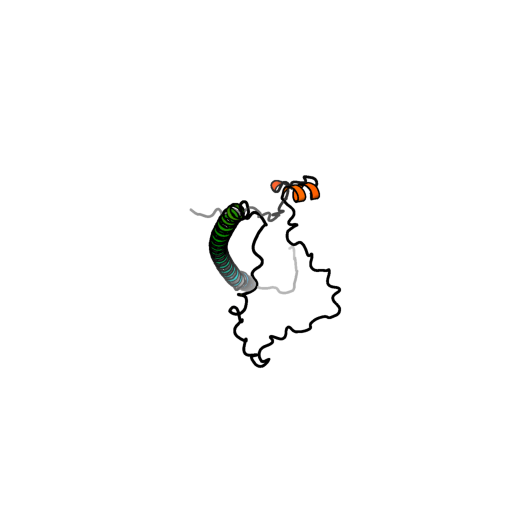66 -6.523 -45.828 1.00 56.84 114 THR A CA 1
ATOM 939 C C . THR A 1 114 ? -11.043 -5.689 -45.683 1.00 56.84 114 THR A C 1
ATOM 941 O O . THR A 1 114 ? -10.974 -4.455 -45.715 1.00 56.84 114 THR A O 1
ATOM 944 N N . PRO A 1 115 ? -12.230 -6.313 -45.596 1.00 54.97 115 PRO A N 1
ATOM 945 C CA . PRO A 1 115 ? -13.452 -5.582 -45.302 1.00 54.97 115 PRO A CA 1
ATOM 946 C C . PRO A 1 115 ? -13.282 -4.838 -43.979 1.00 54.97 115 PRO A C 1
ATOM 948 O O . PRO A 1 115 ? -12.738 -5.388 -43.021 1.00 54.97 115 PRO A O 1
ATOM 951 N N . ASP A 1 116 ? -13.734 -3.590 -43.970 1.00 63.53 116 ASP A N 1
ATOM 952 C CA . ASP A 1 116 ? -13.715 -2.659 -42.845 1.00 63.53 116 ASP A CA 1
ATOM 953 C C . ASP A 1 116 ? -14.532 -3.237 -41.671 1.00 63.53 116 ASP A C 1
ATOM 955 O O . ASP A 1 116 ? -15.734 -3.017 -41.559 1.00 63.53 116 ASP A O 1
ATOM 959 N N . GLY A 1 117 ? -13.915 -4.120 -40.881 1.00 57.59 117 GLY A N 1
ATOM 960 C CA . GLY A 1 117 ? -14.612 -4.958 -39.896 1.00 57.59 117 GLY A CA 1
ATOM 961 C C . GLY A 1 117 ? -14.135 -4.787 -38.459 1.00 57.59 117 GLY A C 1
ATOM 962 O O . GLY A 1 117 ? -14.808 -5.242 -37.542 1.00 57.59 117 GLY A O 1
ATOM 963 N N . PHE A 1 118 ? -13.003 -4.115 -38.240 1.00 61.69 118 PHE A N 1
ATOM 964 C CA . PHE A 1 118 ? -12.461 -3.889 -36.900 1.00 61.69 118 PHE A CA 1
ATOM 965 C C . PHE A 1 118 ? -11.876 -2.483 -36.775 1.00 61.69 118 PHE A C 1
ATOM 967 O O . PHE A 1 118 ? -10.672 -2.292 -36.633 1.00 61.69 118 PHE A O 1
ATOM 974 N N . VAL A 1 119 ? -12.757 -1.482 -36.794 1.00 62.50 119 VAL A N 1
ATOM 975 C CA . VAL A 1 119 ? -12.448 -0.157 -36.250 1.00 62.50 119 VAL A CA 1
ATOM 976 C C . VAL A 1 119 ? -12.865 -0.165 -34.782 1.00 62.50 119 VAL A C 1
ATOM 978 O O . VAL A 1 119 ? -14.054 -0.123 -34.461 1.00 62.50 119 VAL A O 1
ATOM 981 N N . ALA A 1 120 ? -11.892 -0.230 -33.872 1.00 60.47 120 ALA A N 1
ATOM 982 C CA . ALA A 1 120 ? -12.139 0.021 -32.457 1.00 60.47 120 ALA A CA 1
ATOM 983 C C . ALA A 1 120 ? -12.603 1.479 -32.299 1.00 60.47 120 ALA A C 1
ATOM 985 O O . ALA A 1 120 ? -11.811 2.422 -32.332 1.00 60.47 120 ALA A O 1
ATOM 986 N N . SER A 1 121 ? -13.917 1.668 -32.185 1.00 62.69 121 SER A N 1
ATOM 987 C CA . SER A 1 121 ? -14.535 2.982 -32.035 1.00 62.69 121 SER A CA 1
ATOM 988 C C . SER A 1 121 ? -14.228 3.531 -30.641 1.00 62.69 121 SER A C 1
ATOM 990 O O . SER A 1 121 ? -14.835 3.109 -29.657 1.00 62.69 121 SER A O 1
ATOM 992 N N . ARG A 1 122 ? -13.295 4.487 -30.533 1.00 58.28 122 ARG A N 1
ATOM 993 C CA . ARG A 1 122 ? -13.179 5.306 -29.315 1.00 58.28 122 ARG A CA 1
ATOM 994 C C . ARG A 1 122 ? -14.461 6.123 -29.167 1.00 58.28 122 ARG A C 1
ATOM 996 O O . ARG A 1 122 ? -14.880 6.812 -30.097 1.00 58.28 122 ARG A O 1
ATOM 1003 N N . SER A 1 123 ? -15.086 6.024 -27.996 1.00 52.28 123 SER A N 1
ATOM 1004 C CA . SER A 1 123 ? -16.264 6.817 -27.655 1.00 52.28 123 SER A CA 1
ATOM 1005 C C . SER A 1 123 ? -15.975 8.310 -27.827 1.00 52.28 123 SER A C 1
ATOM 1007 O O . SER A 1 123 ? -14.961 8.818 -27.343 1.00 52.28 123 SER A O 1
ATOM 1009 N N . ARG A 1 124 ? -16.886 9.015 -28.504 1.00 54.19 124 ARG A N 1
ATOM 1010 C CA . ARG A 1 124 ? -16.875 10.476 -28.643 1.00 54.19 124 ARG A CA 1
ATOM 1011 C C . ARG A 1 124 ? -17.385 11.121 -27.357 1.00 54.19 124 ARG A C 1
ATOM 1013 O O . ARG A 1 124 ? -18.483 11.673 -27.340 1.00 54.19 124 ARG A O 1
ATOM 1020 N N . TYR A 1 125 ? -16.613 11.032 -26.282 1.00 52.50 125 TYR A N 1
ATOM 1021 C CA . TYR A 1 125 ? -16.857 11.872 -25.118 1.00 52.50 125 TYR A CA 1
ATOM 1022 C C . TYR A 1 125 ? -16.211 13.246 -25.334 1.00 52.50 125 TYR A C 1
ATOM 1024 O O . TYR A 1 125 ? -15.024 13.336 -25.628 1.00 52.50 125 TYR A O 1
ATOM 1032 N N . LEU A 1 126 ? -17.052 14.274 -25.181 1.00 55.28 126 LEU A N 1
ATOM 1033 C CA . LEU A 1 126 ? -16.776 15.713 -25.123 1.00 55.28 126 LEU A CA 1
ATOM 1034 C C . LEU A 1 126 ? -16.208 16.370 -26.392 1.00 55.28 126 LEU A C 1
ATOM 1036 O O . LEU A 1 126 ? -15.010 16.383 -26.645 1.00 55.28 126 LEU A O 1
ATOM 1040 N N . LYS A 1 127 ? -17.104 17.024 -27.139 1.00 53.41 127 LYS A N 1
ATOM 1041 C CA . LYS A 1 127 ? -16.755 18.031 -28.153 1.00 53.41 127 LYS A CA 1
ATOM 1042 C C . LYS A 1 127 ? -16.513 19.437 -27.575 1.00 53.41 127 LYS A C 1
ATOM 1044 O O . LYS A 1 127 ? -16.116 20.302 -28.340 1.00 53.41 127 LYS A O 1
ATOM 1049 N N . ASP A 1 128 ? -16.691 19.635 -26.265 1.00 50.53 128 ASP A N 1
ATOM 1050 C CA . ASP A 1 128 ? -16.633 20.965 -25.627 1.00 50.53 128 ASP A CA 1
ATOM 1051 C C . ASP A 1 128 ? -15.508 21.117 -24.592 1.00 50.53 128 ASP A C 1
ATOM 1053 O O . ASP A 1 128 ? -15.499 22.066 -23.813 1.00 50.53 128 ASP A O 1
ATOM 1057 N N . ALA A 1 129 ? -14.538 20.201 -24.559 1.00 56.09 129 ALA A N 1
ATOM 1058 C CA . ALA A 1 129 ? -13.274 20.532 -23.917 1.00 56.09 129 ALA A CA 1
ATOM 1059 C C . ALA A 1 129 ? -12.470 21.346 -24.933 1.00 56.09 129 ALA A C 1
ATOM 1061 O O . ALA A 1 129 ? -12.054 20.807 -25.958 1.00 56.09 129 ALA A O 1
ATOM 1062 N N . GLU A 1 130 ? -12.286 22.641 -24.679 1.00 59.56 130 GLU A N 1
ATOM 1063 C CA . GLU A 1 130 ? -11.228 23.427 -25.308 1.00 59.56 130 GLU A CA 1
ATOM 1064 C C . GLU A 1 130 ? -9.902 22.723 -24.997 1.00 59.56 130 GLU A C 1
ATOM 1066 O O . GLU A 1 130 ? -9.314 22.878 -23.928 1.00 59.56 130 GLU A O 1
ATOM 1071 N N . PHE A 1 131 ? -9.487 21.829 -25.893 1.00 53.91 131 PHE A N 1
ATOM 1072 C CA . PHE A 1 131 ? -8.223 21.132 -25.772 1.00 53.91 131 PHE A CA 1
ATOM 1073 C C . PHE A 1 131 ? -7.125 22.176 -25.938 1.00 53.91 131 PHE A C 1
ATOM 1075 O O . PHE A 1 131 ? -6.966 22.743 -27.022 1.00 53.91 131 PHE A O 1
ATOM 1082 N N . SER A 1 132 ? -6.346 22.408 -24.881 1.00 58.88 132 SER A N 1
ATOM 1083 C CA . SER A 1 132 ? -5.021 22.998 -25.046 1.00 58.88 132 SER A CA 1
ATOM 1084 C C . SER A 1 132 ? -4.291 22.184 -26.119 1.00 58.88 132 SER A C 1
ATOM 1086 O O . SER A 1 132 ? -4.307 20.948 -26.032 1.00 58.88 132 SER A O 1
ATOM 1088 N N . PRO A 1 133 ? -3.706 22.823 -27.148 1.00 70.12 133 PRO A N 1
ATOM 1089 C CA . PRO A 1 133 ? -2.999 22.093 -28.187 1.00 70.12 133 PRO A CA 1
ATOM 1090 C C . PRO A 1 133 ? -1.956 21.192 -27.530 1.00 70.12 133 PRO A C 1
ATOM 1092 O O . PRO A 1 133 ? -1.272 21.609 -26.593 1.00 70.12 133 PRO A O 1
ATOM 1095 N N . ILE A 1 134 ? -1.873 19.944 -28.000 1.00 58.97 134 ILE A N 1
ATOM 1096 C CA . ILE A 1 134 ? -0.821 19.022 -27.575 1.00 58.97 134 ILE A CA 1
ATOM 1097 C C . ILE A 1 134 ? 0.4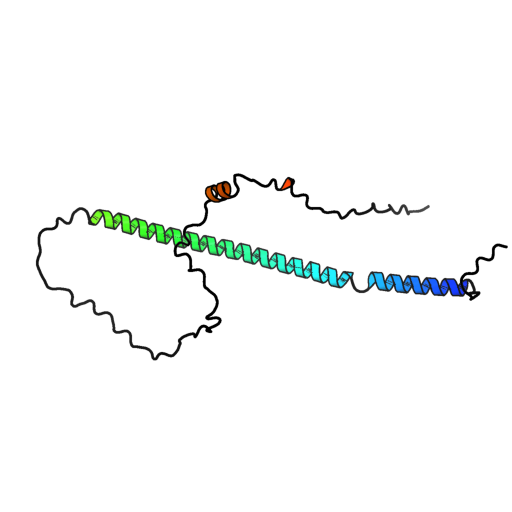99 19.734 -27.882 1.00 58.97 134 ILE A C 1
ATOM 1099 O O . ILE A 1 134 ? 0.717 20.076 -29.047 1.00 58.97 134 ILE A O 1
ATOM 1103 N N . PRO A 1 135 ? 1.349 20.018 -26.881 1.00 62.38 135 PRO A N 1
ATOM 1104 C CA . PRO A 1 135 ? 2.611 20.681 -27.143 1.00 62.38 135 PRO A CA 1
ATOM 1105 C C . PRO A 1 135 ? 3.419 19.800 -28.097 1.00 62.38 135 PRO A C 1
ATOM 1107 O O . PRO A 1 135 ? 3.757 18.663 -27.773 1.00 62.38 135 PRO A O 1
ATOM 1110 N N . GLU A 1 136 ? 3.711 20.325 -29.288 1.00 62.38 136 GLU A N 1
ATOM 1111 C CA . GLU A 1 136 ? 4.436 19.616 -30.355 1.00 62.38 136 GLU A CA 1
ATOM 1112 C C . GLU A 1 136 ? 5.878 19.257 -29.953 1.00 62.38 136 GLU A C 1
ATOM 1114 O O . GLU A 1 136 ? 6.558 18.499 -30.640 1.00 62.38 136 GLU A O 1
ATOM 1119 N N . ASN A 1 137 ? 6.342 19.770 -28.811 1.00 65.50 137 ASN A N 1
ATOM 1120 C CA . ASN A 1 137 ? 7.667 19.542 -28.269 1.00 65.50 137 ASN A CA 1
ATOM 1121 C C . ASN A 1 137 ? 7.587 18.940 -26.856 1.00 65.50 137 ASN A C 1
ATOM 1123 O O . ASN A 1 137 ? 7.573 19.654 -25.856 1.00 65.50 137 ASN A O 1
ATOM 1127 N N . LEU A 1 138 ? 7.584 17.607 -26.784 1.00 57.88 138 LEU A N 1
ATOM 1128 C CA . LEU A 1 138 ? 7.777 16.849 -25.539 1.00 57.88 138 LEU A CA 1
ATOM 1129 C C . LEU A 1 138 ? 9.257 16.789 -25.102 1.00 57.88 138 LEU A C 1
ATOM 1131 O O . LEU A 1 138 ? 9.570 16.194 -24.077 1.00 57.88 138 LEU A O 1
ATOM 1135 N N . GLY A 1 139 ? 10.172 17.378 -25.879 1.00 58.97 139 GLY A N 1
ATOM 1136 C CA . GLY A 1 139 ? 11.610 17.430 -25.600 1.00 58.97 139 GLY A CA 1
ATOM 1137 C C . GLY A 1 139 ? 12.025 18.583 -24.685 1.00 58.97 139 GLY A C 1
ATOM 1138 O O . GLY A 1 139 ? 13.166 18.618 -24.238 1.00 58.97 139 GLY A O 1
ATOM 1139 N N . SER A 1 140 ? 11.111 19.501 -24.363 1.00 68.38 140 SER A N 1
ATOM 1140 C CA . SER A 1 140 ? 11.325 20.540 -23.352 1.00 68.38 140 SER A CA 1
ATOM 1141 C C . SER A 1 140 ? 11.027 19.996 -21.951 1.00 68.38 140 SER A C 1
ATOM 1143 O O . SER A 1 140 ? 10.170 20.513 -21.233 1.00 68.38 140 SER A O 1
ATOM 1145 N N . VAL A 1 141 ? 11.715 18.928 -21.554 1.00 72.94 141 VAL A N 1
ATOM 1146 C CA . VAL A 1 141 ? 11.847 18.612 -20.130 1.00 72.94 141 VAL A CA 1
ATOM 1147 C C . VAL A 1 141 ? 12.823 19.637 -19.570 1.00 72.94 141 VAL A C 1
ATOM 1149 O O . VAL A 1 141 ? 13.941 19.748 -20.065 1.00 72.94 141 VAL A O 1
ATOM 1152 N N . ALA A 1 142 ? 12.376 20.431 -18.599 1.00 70.94 142 ALA A N 1
ATOM 1153 C CA . ALA A 1 142 ? 13.253 21.363 -17.906 1.00 70.94 142 ALA A CA 1
ATOM 1154 C C . ALA A 1 142 ? 14.405 20.574 -17.271 1.00 70.94 142 ALA A C 1
ATOM 1156 O O . ALA A 1 142 ? 14.153 19.650 -16.493 1.00 70.94 142 ALA A O 1
ATOM 1157 N N . ASP A 1 143 ? 15.640 20.909 -17.642 1.00 77.81 143 ASP A N 1
ATOM 1158 C CA . ASP A 1 143 ? 16.826 20.370 -16.987 1.00 77.81 143 ASP A CA 1
ATOM 1159 C C . ASP A 1 143 ? 16.894 20.861 -15.529 1.00 77.81 143 ASP A C 1
ATOM 1161 O O . ASP A 1 143 ? 16.131 21.732 -15.093 1.00 77.81 143 ASP A O 1
ATOM 1165 N N . GLU A 1 144 ? 17.762 20.235 -14.733 1.00 79.56 144 GLU A N 1
ATOM 1166 C CA . GLU A 1 144 ? 17.928 20.570 -13.314 1.00 79.56 144 GLU A CA 1
ATOM 1167 C C . GLU A 1 144 ? 18.269 22.059 -13.125 1.00 79.56 144 GLU A C 1
ATOM 1169 O O . GLU A 1 144 ? 17.742 22.709 -12.219 1.00 79.56 144 GLU A O 1
ATOM 1174 N N . ASP A 1 145 ? 19.053 22.623 -14.046 1.00 80.31 145 ASP A N 1
ATOM 1175 C CA . ASP A 1 145 ? 19.445 24.031 -14.057 1.00 80.31 145 ASP A CA 1
ATOM 1176 C C . ASP A 1 145 ? 18.254 24.970 -14.307 1.00 80.31 145 ASP A C 1
ATOM 1178 O O . ASP A 1 145 ? 18.100 25.978 -13.609 1.00 80.31 145 ASP A O 1
ATOM 1182 N N . LEU A 1 146 ? 17.356 24.638 -15.240 1.00 81.75 146 LEU A N 1
ATOM 1183 C CA . LEU A 1 146 ? 16.140 25.409 -15.499 1.00 81.75 146 LEU A CA 1
ATOM 1184 C C . LEU A 1 146 ? 15.163 25.309 -14.322 1.00 81.75 146 LEU A C 1
ATOM 1186 O O . LEU A 1 146 ? 14.542 26.308 -13.951 1.00 81.75 146 LEU A O 1
ATOM 1190 N N . TRP A 1 147 ? 15.063 24.142 -13.681 1.00 78.38 147 TRP A N 1
ATOM 1191 C CA . TRP A 1 147 ? 14.294 23.967 -12.444 1.00 78.38 147 TRP A CA 1
ATOM 1192 C C . TRP A 1 147 ? 14.847 24.814 -11.295 1.00 78.38 147 TRP A C 1
ATOM 1194 O O . TRP A 1 147 ? 14.089 25.505 -10.608 1.00 78.38 147 TRP A O 1
ATOM 1204 N N . MET A 1 148 ? 16.165 24.819 -11.110 1.00 78.81 148 MET A N 1
ATOM 1205 C CA . MET A 1 148 ? 16.861 25.661 -10.137 1.00 78.81 148 MET A CA 1
ATOM 1206 C C . MET A 1 148 ? 16.644 27.151 -10.427 1.00 78.81 148 MET A C 1
ATOM 1208 O O . MET A 1 148 ? 16.377 27.933 -9.510 1.00 78.81 148 MET A O 1
ATOM 1212 N N . GLN A 1 149 ? 16.688 27.554 -11.699 1.00 80.38 149 GLN A N 1
ATOM 1213 C CA . GLN A 1 149 ? 16.464 28.932 -12.129 1.00 80.38 149 GLN A CA 1
ATOM 1214 C C . GLN A 1 149 ? 15.021 29.393 -11.876 1.00 80.38 149 GLN A C 1
ATOM 1216 O O . GLN A 1 149 ? 14.812 30.501 -11.370 1.00 80.38 149 GLN A O 1
ATOM 1221 N N . LEU A 1 150 ? 14.024 28.550 -12.172 1.00 81.12 150 LEU A N 1
ATOM 1222 C CA . LEU A 1 150 ? 12.607 28.827 -11.904 1.00 81.12 150 LEU A CA 1
ATOM 1223 C C . LEU A 1 150 ? 12.327 28.954 -10.405 1.00 81.12 150 LEU A C 1
ATOM 1225 O O . LEU A 1 150 ? 11.619 29.869 -9.982 1.00 81.12 150 LEU A O 1
ATOM 1229 N N . ASN A 1 151 ? 12.960 28.105 -9.596 1.00 79.06 151 ASN A N 1
ATOM 1230 C CA . ASN A 1 151 ? 12.889 28.172 -8.140 1.00 79.06 151 ASN A CA 1
ATOM 1231 C C . ASN A 1 151 ? 13.783 29.269 -7.538 1.00 79.06 151 ASN A C 1
ATOM 1233 O O . ASN A 1 151 ? 13.849 29.391 -6.318 1.00 79.06 151 ASN A O 1
ATOM 1237 N N . LYS A 1 152 ? 14.458 30.093 -8.357 1.00 80.62 152 LYS A N 1
ATOM 1238 C CA . LYS A 1 152 ? 15.389 31.155 -7.922 1.00 80.62 152 LYS A CA 1
ATOM 1239 C C . LYS A 1 152 ? 16.487 30.646 -6.972 1.00 80.62 152 LYS A C 1
ATOM 1241 O O . LYS A 1 152 ? 16.919 31.380 -6.088 1.00 80.62 152 LYS A O 1
ATOM 1246 N N . GLY A 1 153 ? 16.907 29.390 -7.123 1.00 71.25 153 GLY A N 1
ATOM 1247 C CA . GLY A 1 153 ? 17.853 28.734 -6.220 1.00 71.25 153 GLY A CA 1
ATOM 1248 C C . GLY A 1 153 ? 17.291 28.437 -4.824 1.00 71.25 153 GLY A C 1
ATOM 1249 O O . GLY A 1 153 ? 18.066 28.207 -3.901 1.00 71.25 153 GLY A O 1
ATOM 1250 N N . CYS A 1 154 ? 15.966 28.464 -4.642 1.00 69.69 154 CYS A N 1
ATOM 1251 C CA . CYS A 1 154 ? 15.322 28.045 -3.402 1.00 69.69 154 CYS A CA 1
ATOM 1252 C C . CYS A 1 154 ? 15.470 26.529 -3.246 1.00 69.69 154 CYS A C 1
ATOM 1254 O O . CYS A 1 154 ? 14.731 25.751 -3.849 1.00 69.69 154 CYS A O 1
ATOM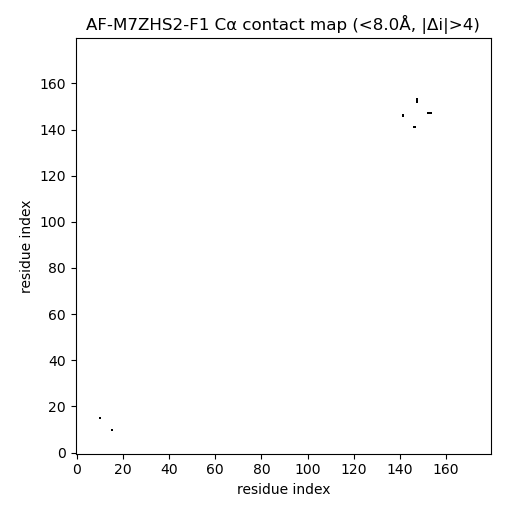 1256 N N . ILE A 1 155 ? 16.440 26.123 -2.434 1.00 73.62 155 ILE A N 1
ATOM 1257 C CA . ILE A 1 155 ? 16.584 24.754 -1.951 1.00 73.62 155 ILE A CA 1
ATOM 1258 C C . ILE A 1 155 ? 15.884 24.730 -0.597 1.00 73.62 155 ILE A C 1
ATOM 1260 O O . ILE A 1 155 ? 16.313 25.403 0.340 1.00 73.62 155 ILE A O 1
ATOM 1264 N N . THR A 1 156 ? 14.757 24.028 -0.508 1.00 74.69 156 THR A N 1
ATOM 1265 C CA . THR A 1 156 ? 14.073 23.852 0.775 1.00 74.69 156 THR A CA 1
ATOM 1266 C C . THR A 1 156 ? 14.904 22.910 1.633 1.00 74.69 156 THR A C 1
ATOM 1268 O O . THR A 1 156 ? 15.114 21.760 1.252 1.00 74.69 156 THR A O 1
ATOM 1271 N N . ASP A 1 157 ? 15.383 23.405 2.772 1.00 77.44 157 ASP A N 1
ATOM 1272 C CA . ASP A 1 157 ? 15.987 22.562 3.794 1.00 77.44 157 ASP A CA 1
ATOM 1273 C C . ASP A 1 157 ? 14.905 21.633 4.351 1.00 77.44 157 ASP A C 1
ATOM 1275 O O . ASP A 1 157 ? 13.937 22.076 4.976 1.00 77.44 157 ASP A O 1
ATOM 1279 N N . LEU A 1 158 ? 15.034 20.342 4.054 1.00 77.00 158 LEU A N 1
ATOM 1280 C CA . LEU A 1 158 ? 14.065 19.335 4.469 1.00 77.00 158 LEU A CA 1
ATOM 1281 C C . LEU A 1 158 ? 14.049 19.160 5.994 1.00 77.00 158 LEU A C 1
ATOM 1283 O O . LEU A 1 158 ? 13.021 18.756 6.529 1.00 77.00 158 LEU A O 1
ATOM 1287 N N . ASP A 1 159 ? 15.122 19.543 6.694 1.00 73.69 159 ASP A N 1
ATOM 1288 C CA . ASP A 1 159 ? 15.190 19.514 8.159 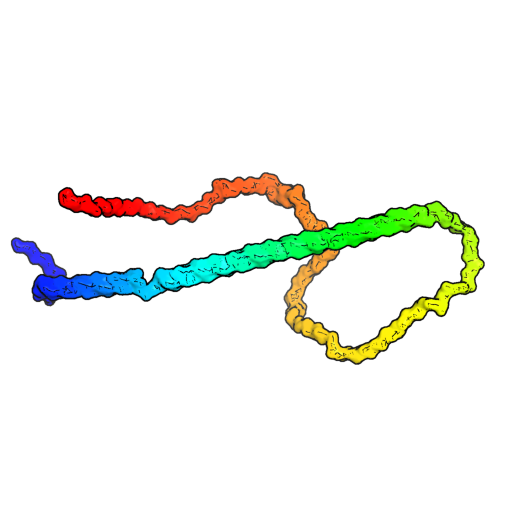1.00 73.69 159 ASP A CA 1
ATOM 1289 C C . ASP A 1 159 ? 14.430 20.690 8.801 1.00 73.69 159 ASP A C 1
ATOM 1291 O O . ASP A 1 159 ? 14.054 20.625 9.972 1.00 73.69 159 ASP A O 1
ATOM 1295 N N . MET A 1 160 ? 14.141 21.752 8.036 1.00 73.75 160 MET A N 1
ATOM 1296 C CA . MET A 1 160 ? 13.255 22.843 8.464 1.00 73.75 160 MET A CA 1
ATOM 1297 C C . MET A 1 160 ? 11.769 22.508 8.308 1.00 73.75 160 MET A C 1
ATOM 1299 O O . MET A 1 160 ? 10.922 23.248 8.819 1.00 73.75 160 MET A O 1
ATOM 1303 N N . LEU A 1 161 ? 11.420 21.425 7.603 1.00 73.38 161 LEU A N 1
ATOM 1304 C CA . LEU A 1 161 ? 10.056 20.914 7.628 1.00 73.38 161 LEU A CA 1
ATOM 1305 C C . LEU A 1 161 ? 9.814 20.274 8.994 1.00 73.38 161 LEU A C 1
ATOM 1307 O O . LEU A 1 161 ? 10.019 19.079 9.193 1.00 73.38 161 LEU A O 1
ATOM 1311 N N . GLU A 1 162 ? 9.347 21.089 9.940 1.00 66.75 162 GLU A N 1
ATOM 1312 C CA . GLU A 1 162 ? 8.770 20.604 11.187 1.00 66.75 162 GLU A CA 1
ATOM 1313 C C . GLU A 1 162 ? 7.565 19.714 10.850 1.00 66.75 162 GLU A C 1
ATOM 1315 O O . GLU A 1 162 ? 6.437 20.169 10.660 1.00 66.75 162 GLU A O 1
ATOM 1320 N N . MET A 1 163 ? 7.810 18.410 10.756 1.00 63.62 163 MET A N 1
ATOM 1321 C CA . MET A 1 163 ? 6.766 17.402 10.813 1.00 63.62 163 MET A CA 1
ATOM 1322 C C . MET A 1 163 ? 6.261 17.423 12.252 1.00 63.62 163 MET A C 1
ATOM 1324 O O . MET A 1 163 ? 6.858 16.800 13.130 1.00 63.62 163 MET A O 1
ATOM 1328 N N . THR A 1 164 ? 5.207 18.191 12.519 1.00 58.19 164 THR A N 1
ATOM 1329 C CA . THR A 1 164 ? 4.551 18.249 13.828 1.00 58.19 164 THR A CA 1
ATOM 1330 C C . THR A 1 164 ? 3.995 16.872 14.189 1.00 58.19 164 THR A C 1
ATOM 1332 O O . THR A 1 164 ? 2.838 16.533 13.954 1.00 58.19 164 THR A O 1
ATOM 1335 N N . SER A 1 165 ? 4.839 16.030 14.778 1.00 54.81 165 SER A N 1
ATOM 1336 C CA . SER A 1 165 ? 4.421 14.848 15.521 1.00 54.81 165 SER A CA 1
ATOM 1337 C C . SER A 1 165 ? 4.078 15.289 16.942 1.00 54.81 165 SER A C 1
ATOM 1339 O O . SER A 1 165 ? 4.768 14.944 17.902 1.00 54.81 165 SER A O 1
ATOM 1341 N N . ASP A 1 166 ? 2.983 16.029 17.098 1.00 53.84 166 ASP A N 1
ATOM 1342 C CA . ASP A 1 166 ? 2.493 16.483 18.407 1.00 53.84 166 ASP A CA 1
ATOM 1343 C C . ASP A 1 166 ? 1.819 15.356 19.220 1.00 53.84 166 ASP A C 1
ATOM 1345 O O . ASP A 1 166 ? 0.962 15.599 20.073 1.00 53.84 166 ASP A O 1
ATOM 1349 N N . PHE A 1 167 ? 2.210 14.095 19.018 1.00 57.34 167 PHE A N 1
ATOM 1350 C CA . PHE A 1 167 ? 1.816 13.005 19.907 1.00 57.34 167 PHE A CA 1
ATOM 1351 C C . PHE A 1 167 ? 2.696 13.013 21.155 1.00 57.34 167 PHE A C 1
ATOM 1353 O O . PHE A 1 167 ? 3.651 12.254 21.312 1.00 57.34 167 PHE A O 1
ATOM 1360 N N . LYS A 1 168 ? 2.340 13.898 22.084 1.00 47.91 168 LYS A N 1
ATOM 1361 C CA . LYS A 1 168 ? 2.866 13.911 23.445 1.00 47.91 168 LYS A CA 1
ATOM 1362 C C . LYS A 1 168 ? 2.307 12.701 24.203 1.00 47.91 168 LYS A C 1
ATOM 1364 O O . LYS A 1 168 ? 1.239 12.787 24.802 1.00 47.91 168 LYS A O 1
ATOM 1369 N N . CYS A 1 169 ? 3.014 11.570 24.181 1.00 55.19 169 CYS A N 1
ATOM 1370 C CA . CYS A 1 169 ? 2.753 10.476 25.117 1.00 55.19 169 CYS A CA 1
ATOM 1371 C C . CYS A 1 169 ? 3.060 10.962 26.545 1.00 55.19 169 CYS A C 1
ATOM 1373 O O . CYS A 1 169 ? 4.205 11.337 26.817 1.00 55.19 169 CYS A O 1
ATOM 1375 N N . PRO A 1 170 ? 2.087 10.988 27.474 1.00 60.00 170 PRO A N 1
ATOM 1376 C CA . PRO A 1 170 ? 2.408 11.162 28.882 1.00 60.00 170 PRO A CA 1
ATOM 1377 C C . PRO A 1 170 ? 3.219 9.950 29.379 1.00 60.00 170 PRO A C 1
ATOM 1379 O O . PRO A 1 170 ? 3.006 8.835 28.895 1.00 60.00 170 PRO A O 1
ATOM 1382 N N . PRO A 1 171 ? 4.161 10.147 30.320 1.00 61.31 171 PRO A N 1
ATOM 1383 C CA . PRO A 1 171 ? 4.982 9.063 30.837 1.00 61.31 171 PRO A CA 1
ATOM 1384 C C . PRO A 1 171 ? 4.112 8.011 31.532 1.00 61.31 171 PRO A C 1
ATOM 1386 O O . PRO A 1 171 ? 3.216 8.333 32.315 1.00 61.31 171 PRO A O 1
ATOM 1389 N N . PHE A 1 172 ? 4.399 6.753 31.207 1.00 55.56 172 PHE A N 1
ATOM 1390 C CA . PHE A 1 172 ? 3.807 5.562 31.806 1.00 55.56 172 PHE A CA 1
ATOM 1391 C C . PHE A 1 172 ? 4.071 5.575 33.324 1.00 55.56 172 PHE A C 1
ATOM 1393 O O . PHE A 1 172 ? 5.227 5.755 33.715 1.00 55.56 172 PHE A O 1
ATOM 1400 N N . PRO A 1 173 ? 3.064 5.401 34.198 1.00 52.78 173 PRO A N 1
ATOM 1401 C CA . PRO A 1 173 ? 3.340 5.153 35.604 1.00 52.78 173 PRO A CA 1
ATOM 1402 C C . PRO A 1 173 ? 3.994 3.772 35.732 1.00 52.78 173 PRO A C 1
ATOM 1404 O O . PRO A 1 173 ? 3.432 2.763 35.309 1.00 52.78 173 PRO A O 1
ATOM 1407 N N . GLU A 1 174 ? 5.208 3.741 36.278 1.00 52.34 174 GLU A N 1
ATOM 1408 C CA . GLU A 1 174 ? 5.879 2.507 36.677 1.00 52.34 174 GLU A CA 1
ATOM 1409 C C . GLU A 1 174 ? 5.066 1.842 37.797 1.00 52.34 174 GLU A C 1
ATOM 1411 O O . GLU A 1 174 ? 5.052 2.304 38.941 1.00 52.34 174 GLU A O 1
ATOM 1416 N N . ASP A 1 175 ? 4.380 0.748 37.464 1.00 45.81 175 ASP A N 1
ATOM 1417 C CA . ASP A 1 175 ? 3.773 -0.150 38.442 1.00 45.81 175 ASP A CA 1
ATOM 1418 C C . ASP A 1 175 ? 4.886 -0.838 39.243 1.00 45.81 175 ASP A C 1
ATOM 1420 O O . ASP A 1 175 ? 5.411 -1.894 38.889 1.00 45.81 175 ASP A O 1
ATOM 1424 N N . THR A 1 176 ? 5.243 -0.231 40.373 1.00 55.47 176 THR A N 1
ATOM 1425 C CA . THR A 1 176 ? 5.990 -0.909 41.429 1.00 55.47 176 THR A CA 1
ATOM 1426 C C . THR A 1 176 ? 5.054 -1.897 42.117 1.00 55.47 176 THR A C 1
ATOM 1428 O O . THR A 1 176 ? 4.322 -1.532 43.034 1.00 55.47 176 THR A O 1
ATOM 1431 N N . THR A 1 177 ? 5.083 -3.165 41.706 1.00 55.00 177 THR A N 1
ATOM 1432 C CA . THR A 1 177 ? 4.562 -4.270 42.525 1.00 55.00 177 THR A CA 1
ATOM 1433 C C . THR A 1 177 ? 5.433 -5.521 42.420 1.00 55.00 177 THR A C 1
ATOM 1435 O O . THR A 1 177 ? 5.426 -6.209 41.409 1.00 55.00 177 THR A O 1
ATOM 1438 N N . ALA A 1 178 ? 6.148 -5.831 43.505 1.00 47.59 178 ALA A N 1
ATOM 1439 C CA . ALA A 1 178 ? 6.271 -7.170 44.101 1.00 47.59 178 ALA A CA 1
ATOM 1440 C C . ALA A 1 178 ? 7.157 -7.047 45.366 1.00 47.59 178 ALA A C 1
ATOM 1442 O O . ALA A 1 178 ? 8.293 -6.612 45.242 1.00 47.59 178 ALA A O 1
ATOM 1443 N N . VAL A 1 179 ? 6.695 -7.204 46.614 1.00 48.88 179 VAL A N 1
ATOM 1444 C CA . VAL A 1 179 ? 5.971 -8.303 47.296 1.00 48.88 179 VAL A CA 1
ATOM 1445 C C . VAL A 1 179 ? 6.936 -9.039 48.251 1.00 48.88 179 VAL A C 1
ATOM 1447 O O . VAL A 1 179 ? 7.931 -9.595 47.799 1.00 48.88 179 VAL A O 1
ATOM 1450 N N . PHE A 1 180 ? 6.539 -9.052 49.536 1.00 42.75 180 PHE A N 1
ATOM 1451 C CA . PHE A 1 180 ? 7.132 -9.654 50.752 1.00 42.75 180 PHE A CA 1
ATOM 1452 C C . PHE A 1 180 ? 8.370 -9.000 51.380 1.00 42.75 180 PHE A C 1
ATOM 1454 O O . PHE A 1 180 ? 9.429 -8.911 50.729 1.00 42.75 180 PHE A O 1
#

Solvent-accessible surface area (backbone atoms only — not comparable to full-atom values): 12166 Å² total; per-residue (Å²): 139,83,83,80,83,77,74,99,63,93,66,54,70,72,55,51,53,52,52,51,53,52,50,54,52,52,51,50,49,66,74,72,64,56,70,64,63,57,50,52,51,50,52,52,49,52,52,50,54,49,54,52,50,52,53,52,49,54,52,51,53,51,54,52,52,52,51,50,52,52,49,52,55,50,51,51,52,52,49,54,51,49,56,58,48,63,67,64,73,76,76,71,74,92,70,88,77,96,72,93,84,86,85,87,82,79,79,76,78,80,78,75,82,69,78,96,77,80,77,85,76,75,79,88,75,71,93,78,65,85,70,74,76,77,70,93,62,83,79,75,64,76,49,73,67,54,51,36,57,74,48,70,67,66,74,79,61,71,85,73,59,77,76,82,74,79,76,78,75,77,82,79,82,81,82,86,80,85,86,135

Secondary structure (DSSP, 8-state):
------SS----HHHHHHHHHHHHHHHHHHHHSSHHHHHHHHHHHHHHHHHHHHHHHHHHHHHHHHHHHHHHHHHHHHHHHHHHHHHHTTS--S----------S----------S----------S----PPPPS-TT-PPPHHHHHHHTTT----GGGS-------PPPPP-------

pLDDT: mean 72.8, std 18.86, range [35.03, 98.69]

Sequence (180 aa):
MALMYREGEILTDAALLKRQKLEIEELRKKLQGSHSEVLEQLILKQRNDMHKSELERDRLAMELEEERRLRETLEHRLAEQKMSQNHNDTDISVEQFADSSQLDVLKTPDSKRTPDGFVASRSRYLKDAEFSPIPENLGSVADEDLWMQLNKGCITDLDMLEMTSDFKCPPFPEDTTAVF

Radius of gyration: 40.24 Å; Cα contacts (8 Å, |Δi|>4): 4; chains: 1; bounding box: 66×41×130 Å

Mean predicted aligned error: 22.98 Å

Foldseek 3Di:
DDDPDDDDDPDDPVRVVVVVVVVVVVVVCVVPPPDVVVVVVVVVVVVVVVVVVVVVVVVVVVVVVVVVVVVVVVVVVVVVVVVVVVVVVPPPDPDDDPDDDDDPPDDDPDDPDDPPDDDPDDDPDDPPPPDDPDPPDPPPPPDPVSVCVVVVNDDDDPVVPPPPPVPPDDDDPPPDDDDD

Organism: Triticum urartu (NCBI:txid4572)